Protein AF-A0A7K0QWA7-F1 (afdb_monomer_lite)

pLDDT: mean 83.94, std 18.74, range [26.08, 98.56]

Sequence (258 aa):
MQLSPIDRARCSRTLAVRQPVRLLVMAKVQNPKVASEDVPVVGMREPCPCGSGRRYKACHGRDQADRGSRLVLRPFEGLAGECDWVALRNFVPAATSALHLKSDTGIGDRKATLVTVLPLAWPAMVRDSGEILLALQTATGSGDPSRDAAEAILRALDTEPGAPVPPVGLPGPGPRLQDVLTETPIAVSVESNFDFWMADPDAERTPEVVASLERVSQSAIPTARLSSIDVGAGYWCAAGNKEHLRWVLPFDEETALT

Foldseek 3Di:
DDDDDDDDDDDDDDDDDDDDDDPPPPDDPDDDDDDLVPWDDDDQQDQTRPPPRDGCCVHSVVVQVCVLADADPQLQPPAAQSLVLVCLQPAQQWKKWWFAWDVVLVCPPETEMEISAAVQQFQWAAALVRHIYGHNHHPDERNRSQFQRVVQVSVSSVDHHPGTHGDDPRDTDDDGVNNTGDNDHIDMDRDLWVCVNDPDNPDDDDPVRVVVRVVSSVPGFDKDWDPPDPFRTWMWTNPDPDIDIDGRGPDDPVVVVD

Radius of gyration: 32.89 Å; chains: 1; bounding box: 106×94×56 Å

Structure (mmCIF, N/CA/C/O backbone):
data_AF-A0A7K0QWA7-F1
#
_entry.id   AF-A0A7K0QWA7-F1
#
loop_
_atom_site.group_PDB
_atom_site.id
_atom_site.type_symbol
_atom_site.label_atom_id
_atom_site.label_alt_id
_atom_site.label_comp_id
_atom_site.label_asym_id
_atom_site.label_entity_id
_atom_site.label_seq_id
_atom_site.pdbx_PDB_ins_code
_atom_site.Cartn_x
_atom_site.Cartn_y
_atom_site.Cartn_z
_atom_site.occupancy
_atom_site.B_iso_or_equiv
_atom_site.auth_seq_id
_atom_site.auth_comp_id
_atom_site.auth_asym_id
_atom_site.auth_atom_id
_atom_site.pdbx_PDB_model_num
ATOM 1 N N . MET A 1 1 ? 85.168 74.031 -4.870 1.00 43.31 1 MET A N 1
ATOM 2 C CA . MET A 1 1 ? 86.038 72.890 -5.223 1.00 43.31 1 MET A CA 1
ATOM 3 C C . MET A 1 1 ? 85.520 72.350 -6.549 1.00 43.31 1 MET A C 1
ATOM 5 O O . MET A 1 1 ? 84.368 71.946 -6.605 1.00 43.31 1 MET A O 1
ATOM 9 N N . GLN A 1 2 ? 86.278 72.527 -7.629 1.00 38.72 2 GLN A N 1
ATOM 10 C CA . GLN A 1 2 ? 85.849 72.332 -9.020 1.00 38.72 2 GLN A CA 1
ATOM 11 C C . GLN A 1 2 ? 86.816 71.358 -9.718 1.00 38.72 2 GLN A C 1
ATOM 13 O O . GLN A 1 2 ? 87.976 71.300 -9.312 1.00 38.72 2 GLN A O 1
ATOM 18 N N . LEU A 1 3 ? 86.333 70.715 -10.798 1.00 26.08 3 LEU A N 1
ATOM 19 C CA . LEU A 1 3 ? 86.999 69.794 -11.755 1.00 26.08 3 LEU A CA 1
ATOM 20 C C . LEU A 1 3 ? 87.014 68.314 -11.297 1.00 26.08 3 LEU A C 1
ATOM 22 O O . LEU A 1 3 ? 87.257 68.047 -10.132 1.00 26.08 3 LEU A O 1
ATOM 26 N N . SER A 1 4 ? 86.782 67.277 -12.114 1.00 32.97 4 SER A N 1
ATOM 27 C CA . SER A 1 4 ? 86.684 67.111 -13.577 1.00 32.97 4 SER A CA 1
ATOM 28 C C . SER A 1 4 ? 86.179 65.676 -13.906 1.00 32.97 4 SER A C 1
ATOM 30 O O . SER A 1 4 ? 86.122 64.853 -12.993 1.00 32.97 4 SER A O 1
ATOM 32 N N . PRO A 1 5 ? 85.853 65.352 -15.175 1.00 60.91 5 PRO A N 1
ATOM 33 C CA . PRO A 1 5 ? 85.083 64.188 -15.622 1.00 60.91 5 PRO A CA 1
ATOM 34 C C . PRO A 1 5 ? 85.958 63.011 -16.078 1.00 60.91 5 PRO A C 1
ATOM 36 O O . PRO A 1 5 ? 87.132 63.206 -16.370 1.00 60.91 5 PRO A O 1
ATOM 39 N N . ILE A 1 6 ? 85.362 61.825 -16.262 1.00 39.50 6 ILE A N 1
ATOM 40 C CA . ILE A 1 6 ? 85.871 60.798 -17.187 1.00 39.50 6 ILE A CA 1
ATOM 41 C C . ILE A 1 6 ? 84.709 60.204 -17.988 1.00 39.50 6 ILE A C 1
ATOM 43 O O . ILE A 1 6 ? 83.658 59.841 -17.464 1.00 39.50 6 ILE A O 1
ATOM 47 N N . ASP A 1 7 ? 84.975 60.148 -19.285 1.00 37.03 7 ASP A N 1
ATOM 48 C CA . ASP A 1 7 ? 84.146 59.768 -20.411 1.00 37.03 7 ASP A CA 1
ATOM 49 C C . ASP A 1 7 ? 84.670 58.428 -20.983 1.00 37.03 7 ASP A C 1
ATOM 51 O O . ASP A 1 7 ? 85.863 58.141 -20.887 1.00 37.03 7 ASP A O 1
ATOM 55 N N . ARG A 1 8 ? 83.781 57.666 -21.640 1.00 35.12 8 ARG A N 1
ATOM 56 C CA . ARG A 1 8 ? 84.018 56.572 -22.624 1.00 35.12 8 ARG A CA 1
ATOM 57 C C . ARG A 1 8 ? 84.814 55.306 -22.226 1.00 35.12 8 ARG A C 1
ATOM 59 O O . ARG A 1 8 ? 86.035 55.318 -22.151 1.00 35.12 8 ARG A O 1
ATOM 66 N N . ALA A 1 9 ? 84.153 54.138 -22.301 1.00 33.50 9 ALA A N 1
ATOM 67 C CA . ALA A 1 9 ? 84.185 53.235 -23.479 1.00 33.50 9 ALA A CA 1
ATOM 68 C C . ALA A 1 9 ? 83.925 51.740 -23.150 1.00 33.50 9 ALA A C 1
ATOM 70 O O . ALA A 1 9 ? 84.411 51.223 -22.152 1.00 33.50 9 ALA A O 1
ATOM 71 N N . ARG A 1 10 ? 83.327 51.040 -24.140 1.00 33.59 10 ARG A N 1
ATOM 72 C CA . ARG A 1 10 ? 83.105 49.573 -24.303 1.00 33.59 10 ARG A CA 1
ATOM 73 C C . ARG A 1 10 ? 81.864 49.050 -23.548 1.00 33.59 10 ARG A C 1
ATOM 75 O O . ARG A 1 10 ? 81.621 49.441 -22.427 1.00 33.59 10 ARG A O 1
ATOM 82 N N . CYS A 1 11 ? 80.998 48.197 -24.096 1.00 29.47 11 CYS A N 1
ATOM 83 C CA . CYS A 1 11 ? 81.220 47.126 -25.058 1.00 29.47 11 CYS A CA 1
ATOM 84 C C . CYS A 1 11 ? 79.900 46.712 -25.757 1.00 29.47 11 CYS A C 1
ATOM 86 O O . CYS A 1 11 ? 78.831 46.764 -25.160 1.00 29.47 11 CYS A O 1
ATOM 88 N N . SER A 1 12 ? 80.034 46.258 -27.006 1.00 38.53 12 SER A N 1
ATOM 89 C CA . SER A 1 12 ? 79.190 45.291 -27.736 1.00 38.53 12 SER A CA 1
ATOM 90 C C . SER A 1 12 ? 77.674 45.509 -27.889 1.00 38.53 12 SER A C 1
ATOM 92 O O . SER A 1 12 ? 76.866 45.257 -26.999 1.00 38.53 12 SER A O 1
ATOM 94 N N . ARG A 1 13 ? 77.302 45.806 -29.142 1.00 43.00 13 ARG A N 1
ATOM 95 C CA . ARG A 1 13 ? 75.994 45.547 -29.758 1.00 43.00 13 ARG A CA 1
ATOM 96 C C . ARG A 1 13 ? 75.556 44.093 -29.527 1.00 43.00 13 ARG A C 1
ATOM 98 O O . ARG A 1 13 ? 76.282 43.187 -29.921 1.00 43.00 13 ARG A O 1
ATOM 105 N N . THR A 1 14 ? 74.337 43.890 -29.031 1.00 39.12 14 THR A N 1
ATOM 106 C CA . THR A 1 14 ? 73.593 42.636 -29.229 1.00 39.12 14 THR A CA 1
ATOM 107 C C . THR A 1 14 ? 72.223 42.990 -29.799 1.00 39.12 14 THR A C 1
ATOM 109 O O . THR A 1 14 ? 71.422 43.660 -29.153 1.00 39.12 14 THR A O 1
ATOM 112 N N . LEU A 1 15 ? 71.990 42.606 -31.054 1.00 38.62 15 LEU A N 1
ATOM 113 C CA . LEU A 1 15 ? 70.701 42.711 -31.732 1.00 38.62 15 LEU A CA 1
ATOM 114 C C . LEU A 1 15 ? 69.736 41.704 -31.093 1.00 38.62 15 LEU A C 1
ATOM 116 O O . LEU A 1 15 ? 69.931 40.497 -31.214 1.00 38.62 15 LEU A O 1
ATOM 120 N N . ALA A 1 16 ? 68.699 42.194 -30.416 1.00 40.84 16 ALA A N 1
ATOM 121 C CA . ALA A 1 16 ? 67.599 41.362 -29.945 1.00 40.84 16 ALA A CA 1
ATOM 122 C C . ALA A 1 16 ? 66.705 40.978 -31.136 1.00 40.84 16 ALA A C 1
ATOM 124 O O . ALA A 1 16 ? 65.944 41.798 -31.652 1.00 40.84 16 ALA A O 1
ATOM 125 N N . VAL A 1 17 ? 66.801 39.723 -31.576 1.00 45.53 17 VAL A N 1
ATOM 126 C CA . VAL A 1 17 ? 65.855 39.114 -32.517 1.00 45.53 17 VAL A CA 1
ATOM 127 C C . VAL A 1 17 ? 64.534 38.899 -31.775 1.00 45.53 17 VAL A C 1
ATOM 129 O O . VAL A 1 17 ? 64.434 38.040 -30.903 1.00 45.53 17 VAL A O 1
ATOM 132 N N . ARG A 1 18 ? 63.508 39.692 -32.099 1.00 43.03 18 ARG A N 1
ATOM 133 C CA . ARG A 1 18 ? 62.133 39.444 -31.644 1.00 43.03 18 ARG A CA 1
ATOM 134 C C . ARG A 1 18 ? 61.537 38.313 -32.483 1.00 43.03 18 ARG A C 1
ATOM 136 O O . ARG A 1 18 ? 61.182 38.532 -33.637 1.00 43.03 18 ARG A O 1
ATOM 143 N N . GLN A 1 19 ? 61.419 37.116 -31.912 1.00 44.56 19 GLN A N 1
ATOM 144 C CA . GLN A 1 19 ? 60.563 36.066 -32.470 1.00 44.56 19 GLN A CA 1
ATOM 145 C C . GLN A 1 19 ? 59.100 36.323 -32.068 1.00 44.56 19 GLN A C 1
ATOM 147 O O . GLN A 1 19 ? 58.839 36.600 -30.895 1.00 44.56 19 GLN A O 1
ATOM 152 N N . PRO A 1 20 ? 58.128 36.229 -32.991 1.00 42.66 20 PRO A N 1
ATOM 153 C CA . PRO A 1 20 ? 56.720 36.268 -32.626 1.00 42.66 20 PRO A CA 1
ATOM 154 C C . PRO A 1 20 ? 56.314 34.936 -31.979 1.00 42.66 20 PRO A C 1
ATOM 156 O O . PRO A 1 20 ? 56.386 33.877 -32.602 1.00 42.66 20 PRO A O 1
ATOM 159 N N . VAL A 1 21 ? 55.858 34.991 -30.726 1.00 45.38 21 VAL A N 1
ATOM 160 C CA . VAL A 1 21 ? 55.207 33.856 -30.061 1.00 45.38 21 VAL A CA 1
ATOM 161 C C . VAL A 1 21 ? 53.838 33.666 -30.710 1.00 45.38 21 VAL A C 1
ATOM 163 O O . VAL A 1 21 ? 52.928 34.475 -30.538 1.00 45.38 21 VAL A O 1
ATOM 166 N N . ARG A 1 22 ? 53.698 32.602 -31.500 1.00 41.41 22 ARG A N 1
ATOM 167 C CA . ARG A 1 22 ? 52.427 32.191 -32.096 1.00 41.41 22 ARG A CA 1
ATOM 168 C C . ARG A 1 22 ? 51.570 31.579 -30.985 1.00 41.41 22 ARG A C 1
ATOM 170 O O . ARG A 1 22 ? 51.848 30.471 -30.537 1.00 41.41 22 ARG A O 1
ATOM 177 N N . LEU A 1 23 ? 50.558 32.309 -30.516 1.00 41.50 23 LEU A N 1
ATOM 178 C CA . LEU A 1 23 ? 49.563 31.787 -29.579 1.00 41.50 23 LEU A CA 1
ATOM 179 C C . LEU A 1 23 ? 48.796 30.652 -30.274 1.00 41.50 23 LEU A C 1
ATOM 181 O O . LEU A 1 23 ? 47.982 30.893 -31.165 1.00 41.50 23 LEU A O 1
ATOM 185 N N . LEU A 1 24 ? 49.096 29.408 -29.903 1.00 41.38 24 LEU A N 1
ATOM 186 C CA . LEU A 1 24 ? 48.363 28.241 -30.374 1.00 41.38 24 LEU A CA 1
ATOM 187 C C . LEU A 1 24 ? 47.017 28.205 -29.635 1.00 41.38 24 LEU A C 1
ATOM 189 O O . LEU A 1 24 ? 46.927 27.735 -28.503 1.00 41.38 24 LEU A O 1
ATOM 193 N N . VAL A 1 25 ? 45.965 28.742 -30.251 1.00 46.34 25 VAL A N 1
ATOM 194 C CA . VAL A 1 25 ? 44.597 28.558 -29.755 1.00 46.34 25 VAL A CA 1
ATOM 195 C C . VAL A 1 25 ? 44.207 27.113 -30.054 1.00 46.34 25 VAL A C 1
ATOM 197 O O . VAL A 1 25 ? 43.922 26.764 -31.198 1.00 46.34 25 VAL A O 1
ATOM 200 N N . MET A 1 26 ? 44.239 26.245 -29.041 1.00 43.66 26 MET A N 1
ATOM 201 C CA . MET A 1 26 ? 43.717 24.886 -29.176 1.00 43.66 26 MET A CA 1
ATOM 202 C C . MET A 1 26 ? 42.193 24.960 -29.290 1.00 43.66 26 MET A C 1
ATOM 204 O O . MET A 1 26 ? 41.492 25.192 -28.305 1.00 43.66 26 MET A O 1
ATOM 208 N N . ALA A 1 27 ? 41.675 24.785 -30.505 1.00 45.12 27 ALA A N 1
ATOM 209 C CA . ALA A 1 27 ? 40.249 24.611 -30.728 1.00 45.12 27 ALA A CA 1
ATOM 210 C C . ALA A 1 27 ? 39.781 23.337 -30.006 1.00 45.12 27 ALA A C 1
ATOM 212 O O . ALA A 1 27 ? 40.306 22.244 -30.222 1.00 45.12 27 ALA A O 1
ATOM 213 N N . LYS A 1 28 ? 38.796 23.481 -29.118 1.00 47.22 28 LYS A N 1
ATOM 214 C CA . LYS A 1 28 ? 38.172 22.366 -28.404 1.00 47.22 28 LYS A CA 1
ATOM 215 C C . LYS A 1 28 ? 37.331 21.585 -29.418 1.00 47.22 28 LYS A C 1
ATOM 217 O O . LYS A 1 28 ? 36.287 22.075 -29.838 1.00 47.22 28 LYS A O 1
ATOM 222 N N . VAL A 1 29 ? 37.788 20.401 -29.827 1.00 45.50 29 VAL A N 1
ATOM 223 C CA . VAL A 1 29 ? 37.008 19.495 -30.684 1.00 45.50 29 VAL A CA 1
ATOM 224 C C . VAL A 1 29 ? 35.741 19.111 -29.920 1.00 45.50 29 VAL A C 1
ATOM 226 O O . VAL A 1 29 ? 35.793 18.395 -28.919 1.00 45.50 29 VAL A O 1
ATOM 229 N N . GLN A 1 30 ? 34.599 19.651 -30.339 1.00 48.88 30 GLN A N 1
ATOM 230 C CA . GLN A 1 30 ? 33.304 19.220 -29.834 1.00 48.88 30 GLN A CA 1
ATOM 231 C C . GLN A 1 30 ? 32.931 17.942 -30.580 1.00 48.88 30 GLN A C 1
ATOM 233 O O . GLN A 1 30 ? 32.608 17.986 -31.763 1.00 48.88 30 GLN A O 1
ATOM 238 N N . ASN A 1 31 ? 33.021 16.800 -29.897 1.00 54.78 31 ASN A N 1
ATOM 239 C CA . ASN A 1 31 ? 32.518 15.546 -30.448 1.00 54.78 31 ASN A CA 1
ATOM 240 C C . ASN A 1 31 ? 30.986 15.644 -30.571 1.00 54.78 31 ASN A C 1
ATOM 242 O O . ASN A 1 31 ? 30.350 16.138 -29.629 1.00 54.78 31 ASN A O 1
ATOM 246 N N . PRO A 1 32 ? 30.387 15.204 -31.691 1.00 53.94 32 PRO A N 1
ATOM 247 C CA . PRO A 1 32 ? 28.944 15.259 -31.878 1.00 53.94 32 PRO A CA 1
ATOM 248 C C . PRO A 1 32 ? 28.247 14.473 -30.761 1.00 53.94 32 PRO A C 1
ATOM 250 O O . PRO A 1 32 ? 28.646 13.359 -30.418 1.00 53.94 32 PRO A O 1
ATOM 253 N N . LYS A 1 33 ? 27.229 15.079 -30.142 1.00 56.84 33 LYS A N 1
ATOM 254 C CA . LYS A 1 33 ? 26.411 14.402 -29.132 1.00 56.84 33 LYS A CA 1
ATOM 255 C C . LYS A 1 33 ? 25.528 13.378 -29.842 1.00 56.84 33 LYS A C 1
ATOM 257 O O . LYS A 1 33 ? 24.572 13.765 -30.503 1.00 56.84 33 LYS A O 1
ATOM 262 N N . VAL A 1 34 ? 25.846 12.096 -29.692 1.00 63.59 34 VAL A N 1
ATOM 263 C CA . VAL A 1 34 ? 24.918 11.003 -30.017 1.00 63.59 34 VAL A CA 1
ATOM 264 C C . VAL A 1 34 ? 23.760 11.056 -29.015 1.00 63.59 34 VAL A C 1
ATOM 266 O O . VAL A 1 34 ? 24.009 11.198 -27.807 1.00 63.59 34 VAL A O 1
ATOM 269 N N . ALA A 1 35 ? 22.521 10.998 -29.512 1.00 62.56 35 ALA A N 1
ATOM 270 C CA . ALA A 1 35 ? 21.322 10.961 -28.680 1.00 62.56 35 ALA A CA 1
ATOM 271 C C . ALA A 1 35 ? 21.370 9.748 -27.736 1.00 62.56 35 ALA A C 1
ATOM 273 O O . ALA A 1 35 ? 21.969 8.723 -28.053 1.00 62.56 35 ALA A O 1
ATOM 274 N N . SER A 1 36 ? 20.804 9.877 -26.536 1.00 61.56 36 SER A N 1
ATOM 275 C CA . SER A 1 36 ? 20.891 8.832 -25.505 1.00 61.56 36 SER A CA 1
ATOM 276 C C . SER A 1 36 ? 20.178 7.536 -25.881 1.00 61.56 36 SER A C 1
ATOM 278 O O . SER A 1 36 ? 20.578 6.479 -25.405 1.00 61.56 36 SER A O 1
ATOM 280 N N . GLU A 1 37 ? 19.178 7.625 -26.751 1.00 63.69 37 GLU A N 1
ATOM 281 C CA . GLU A 1 37 ? 18.358 6.515 -27.242 1.00 63.69 37 GLU A CA 1
ATOM 282 C C . GLU A 1 37 ? 19.158 5.541 -28.127 1.00 63.69 37 GLU A C 1
ATOM 284 O O . GLU A 1 37 ? 18.853 4.352 -28.166 1.00 63.69 37 GLU A O 1
ATOM 289 N N . ASP A 1 38 ? 20.244 6.015 -28.747 1.00 75.19 38 ASP A N 1
ATOM 290 C CA . ASP A 1 38 ? 21.057 5.247 -29.700 1.00 75.19 38 ASP A CA 1
ATOM 291 C C . ASP A 1 38 ? 22.296 4.583 -29.066 1.00 75.19 38 ASP A C 1
ATOM 293 O O . ASP A 1 38 ? 23.082 3.929 -29.756 1.00 75.19 38 ASP A O 1
ATOM 297 N N . VAL A 1 39 ? 22.530 4.771 -27.760 1.00 79.31 39 VAL A N 1
ATOM 298 C CA . VAL A 1 39 ? 23.736 4.277 -27.073 1.00 79.31 39 VAL A CA 1
ATOM 299 C C . VAL A 1 39 ? 23.386 3.076 -26.188 1.00 79.31 39 VAL A C 1
ATOM 301 O O . VAL A 1 39 ? 22.720 3.258 -25.168 1.00 79.31 39 VAL A O 1
ATOM 304 N N . PRO A 1 40 ? 23.884 1.861 -26.500 1.00 83.25 40 PRO A N 1
ATOM 305 C CA . PRO A 1 40 ? 23.638 0.673 -25.687 1.00 83.25 40 PRO A CA 1
ATOM 306 C C . PRO A 1 40 ? 24.026 0.867 -24.215 1.00 83.25 40 PRO A C 1
ATOM 308 O O . PRO A 1 40 ? 25.064 1.462 -23.902 1.00 83.25 40 PRO A O 1
ATOM 311 N N . VAL A 1 41 ? 23.200 0.346 -23.304 1.00 83.19 41 VAL A N 1
ATOM 312 C CA . VAL A 1 41 ? 23.470 0.375 -21.861 1.00 83.19 41 VAL A CA 1
ATOM 313 C C . VAL A 1 41 ? 24.565 -0.636 -21.527 1.00 83.19 41 VAL A C 1
ATOM 315 O O . VAL A 1 41 ? 24.462 -1.807 -21.881 1.00 83.19 41 VAL A O 1
ATOM 318 N N . VAL A 1 42 ? 25.608 -0.181 -20.833 1.00 85.75 42 VAL A N 1
ATOM 319 C CA . VAL A 1 42 ? 26.748 -1.004 -20.396 1.00 85.75 42 VAL A CA 1
ATOM 320 C C . VAL A 1 42 ? 27.059 -0.752 -18.917 1.00 85.75 42 VAL A C 1
ATOM 322 O O . VAL A 1 42 ? 26.458 0.121 -18.283 1.00 85.75 42 VAL A O 1
ATOM 325 N N . GLY A 1 43 ? 28.003 -1.499 -18.339 1.00 82.12 43 GLY A N 1
ATOM 326 C CA . GLY A 1 43 ? 28.361 -1.365 -16.930 1.00 82.12 43 GLY A CA 1
ATOM 327 C C . GLY A 1 43 ? 28.807 0.058 -16.562 1.00 82.12 43 GLY A C 1
ATOM 328 O O . GLY A 1 43 ? 29.542 0.721 -17.289 1.00 82.12 43 GLY A O 1
ATOM 329 N N . MET A 1 44 ? 28.432 0.544 -15.374 1.00 84.94 44 MET A N 1
ATOM 330 C CA . MET A 1 44 ? 28.673 1.940 -14.948 1.00 84.94 44 MET A CA 1
ATOM 331 C C . MET A 1 44 ? 30.144 2.387 -14.995 1.00 84.94 44 MET A C 1
ATOM 333 O O . MET A 1 44 ? 30.439 3.577 -15.158 1.00 84.94 44 MET A O 1
ATOM 337 N N . ARG A 1 45 ? 31.071 1.441 -14.808 1.00 90.44 45 ARG A N 1
ATOM 338 C CA . ARG A 1 45 ? 32.523 1.674 -14.842 1.00 90.44 45 ARG A CA 1
ATOM 339 C C . ARG A 1 45 ? 33.144 1.408 -16.216 1.00 90.44 45 ARG A C 1
ATOM 341 O O . ARG A 1 45 ? 34.310 1.754 -16.401 1.00 90.44 45 ARG A O 1
ATOM 348 N N . GLU A 1 46 ? 32.389 0.836 -17.146 1.00 90.50 46 GLU A N 1
ATOM 349 C CA . GLU A 1 46 ? 32.847 0.494 -18.490 1.00 90.50 46 GLU A CA 1
ATOM 350 C C . GLU A 1 46 ? 32.934 1.746 -19.381 1.00 90.50 46 GLU A C 1
ATOM 352 O O . GLU A 1 46 ? 32.309 2.777 -19.085 1.00 90.50 46 GLU A O 1
ATOM 357 N N . PRO A 1 47 ? 33.752 1.714 -20.448 1.00 92.38 47 PRO A N 1
ATOM 358 C CA . PRO A 1 47 ? 33.787 2.779 -21.445 1.00 92.38 47 PRO A CA 1
ATOM 359 C C . PRO A 1 47 ? 32.413 2.984 -22.093 1.00 92.38 47 PRO A C 1
ATOM 361 O O . PRO A 1 47 ? 31.729 2.024 -22.430 1.00 92.38 47 PRO A O 1
ATOM 364 N N . CYS A 1 48 ? 32.008 4.238 -22.291 1.00 90.88 48 CYS A N 1
ATOM 365 C CA . CYS A 1 48 ? 30.733 4.546 -22.926 1.00 90.88 48 CYS A CA 1
ATOM 366 C C . CYS A 1 48 ? 30.768 4.185 -24.428 1.00 90.88 48 CYS A C 1
ATOM 368 O O . CYS A 1 48 ? 31.653 4.697 -25.126 1.00 90.88 48 CYS A O 1
ATOM 370 N N . PRO A 1 49 ? 29.800 3.408 -24.957 1.00 90.75 49 PRO A N 1
ATOM 371 C CA . PRO A 1 49 ? 29.784 2.985 -26.363 1.00 90.75 49 PRO A CA 1
ATOM 372 C C . PRO A 1 49 ? 29.643 4.122 -27.383 1.00 90.75 49 PRO A C 1
ATOM 374 O O . PRO A 1 49 ? 29.901 3.922 -28.563 1.00 90.75 49 PRO A O 1
ATOM 377 N N . CYS A 1 50 ?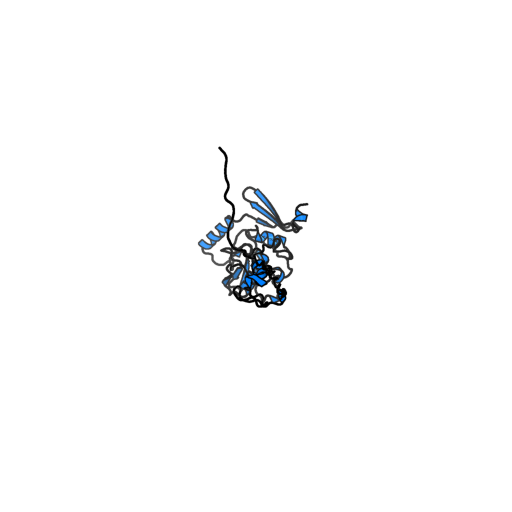 29.297 5.339 -26.953 1.00 87.12 50 CYS A N 1
ATOM 378 C CA . CYS A 1 50 ? 29.139 6.507 -27.827 1.00 87.12 50 CYS A CA 1
ATOM 379 C C . CYS A 1 50 ? 30.454 7.074 -28.402 1.00 87.12 50 CYS A C 1
ATOM 381 O O . CYS A 1 50 ? 30.455 8.152 -28.994 1.00 87.12 50 CYS A O 1
ATOM 383 N N . GLY A 1 51 ? 31.597 6.422 -28.158 1.00 85.75 51 GLY A N 1
ATOM 384 C CA . GLY A 1 51 ? 32.906 6.872 -28.646 1.00 85.75 51 GLY A CA 1
ATOM 385 C C . GLY A 1 51 ? 33.460 8.114 -27.935 1.00 85.75 51 GLY A C 1
ATOM 386 O O . GLY A 1 51 ? 34.458 8.683 -28.367 1.00 85.75 51 GLY A O 1
ATOM 387 N N . SER A 1 52 ? 32.853 8.549 -26.825 1.00 86.31 52 SER A N 1
ATOM 388 C CA . SER A 1 52 ? 33.296 9.743 -26.081 1.00 86.31 52 SER A CA 1
ATOM 389 C C . SER A 1 52 ? 34.599 9.558 -25.293 1.00 86.31 52 SER A C 1
ATOM 391 O O . SER A 1 52 ? 35.123 10.533 -24.751 1.00 86.31 52 SER A O 1
ATOM 393 N N . GLY A 1 53 ? 35.084 8.320 -25.147 1.00 87.31 53 GLY A N 1
ATOM 394 C CA . GLY A 1 53 ? 36.231 7.977 -24.297 1.00 87.31 53 GLY A CA 1
ATOM 395 C C . GLY A 1 53 ? 35.974 8.143 -22.791 1.00 87.31 53 GLY A C 1
ATOM 396 O O . GLY A 1 53 ? 36.871 7.921 -21.979 1.00 87.31 53 GLY A O 1
ATOM 397 N N . ARG A 1 54 ? 34.757 8.533 -22.388 1.00 91.19 54 ARG A N 1
ATOM 398 C CA . ARG A 1 54 ? 34.348 8.648 -20.981 1.00 91.19 54 ARG A CA 1
ATOM 399 C C . ARG A 1 54 ? 33.793 7.319 -20.478 1.00 91.19 54 ARG A C 1
ATOM 401 O O . ARG A 1 54 ? 33.279 6.524 -21.257 1.00 91.19 54 ARG A O 1
ATOM 408 N N . ARG A 1 55 ? 33.822 7.108 -19.159 1.00 92.06 55 ARG A N 1
ATOM 409 C CA . ARG A 1 55 ? 33.064 6.018 -18.514 1.00 92.06 55 ARG A CA 1
ATOM 410 C C . ARG A 1 55 ? 31.561 6.237 -18.691 1.00 92.06 55 ARG A C 1
ATOM 412 O O . ARG A 1 55 ? 31.120 7.389 -18.641 1.00 92.06 55 ARG A O 1
ATOM 419 N N . TYR A 1 56 ? 30.791 5.156 -18.815 1.00 89.00 56 TYR A N 1
ATOM 420 C CA . TYR A 1 56 ? 29.347 5.200 -19.064 1.00 89.00 56 TYR A CA 1
ATOM 421 C C . TYR A 1 56 ? 28.614 6.093 -18.053 1.00 89.00 56 TYR A C 1
ATOM 423 O O . TYR A 1 56 ? 27.966 7.055 -18.464 1.00 89.00 56 TYR A O 1
ATOM 431 N N . LYS A 1 57 ? 28.849 5.919 -16.740 1.00 86.44 57 LYS A N 1
ATOM 432 C CA . LYS A 1 57 ? 28.252 6.758 -15.674 1.00 86.44 57 LYS A CA 1
ATOM 433 C C . LYS A 1 57 ? 28.490 8.264 -15.845 1.00 86.44 57 LYS A C 1
ATOM 435 O O . LYS A 1 57 ? 27.664 9.071 -15.442 1.00 86.44 57 LYS A O 1
ATOM 440 N N . ALA A 1 58 ? 29.634 8.670 -16.394 1.00 88.19 58 ALA A N 1
ATOM 441 C CA . ALA A 1 58 ? 29.989 10.083 -16.558 1.00 88.19 58 ALA A CA 1
ATOM 442 C C . ALA A 1 58 ? 29.508 10.679 -17.893 1.00 88.19 58 ALA A C 1
ATOM 444 O O . ALA A 1 58 ? 29.721 11.869 -18.144 1.00 88.19 58 ALA A O 1
ATOM 445 N N . CYS A 1 59 ? 28.909 9.853 -18.750 1.00 89.44 59 CYS A N 1
ATOM 446 C CA . CYS A 1 59 ? 28.395 10.224 -20.055 1.00 89.44 59 CYS A CA 1
ATOM 447 C C . CYS A 1 59 ? 26.881 9.981 -20.093 1.00 89.44 59 CYS A C 1
ATOM 449 O O . CYS A 1 59 ? 26.138 10.815 -19.584 1.00 89.44 59 CYS A O 1
ATOM 451 N N . HIS A 1 60 ? 26.443 8.842 -20.628 1.00 84.31 60 HIS A N 1
ATOM 452 C CA . HIS A 1 60 ? 25.033 8.496 -20.825 1.00 84.31 60 HIS A CA 1
ATOM 453 C C . HIS A 1 60 ? 24.388 7.781 -19.626 1.00 84.31 60 HIS A C 1
ATOM 455 O O . HIS A 1 60 ? 23.174 7.784 -19.494 1.00 84.31 60 HIS A O 1
ATOM 461 N N . GLY A 1 61 ? 25.181 7.264 -18.685 1.00 75.38 61 GLY A N 1
ATOM 462 C CA . GLY A 1 61 ? 24.689 6.685 -17.429 1.00 75.38 61 GLY A CA 1
ATOM 463 C C . GLY A 1 61 ? 24.319 7.715 -16.354 1.00 75.38 61 GLY A C 1
ATOM 464 O O . GLY A 1 61 ? 23.971 7.321 -15.243 1.00 75.38 61 GLY A O 1
ATOM 465 N N . ARG A 1 62 ? 24.416 9.024 -16.646 1.00 71.62 62 ARG A N 1
ATOM 466 C CA . ARG A 1 62 ? 24.018 10.088 -15.708 1.00 71.62 62 ARG A CA 1
ATOM 467 C C . ARG A 1 62 ? 22.517 10.121 -15.508 1.00 71.62 62 ARG A C 1
ATOM 469 O O . ARG A 1 62 ? 22.087 10.043 -14.371 1.00 71.62 62 ARG A O 1
ATOM 476 N N . ASP A 1 63 ? 21.750 10.148 -16.590 1.00 62.84 63 ASP A N 1
ATOM 477 C CA . ASP A 1 63 ? 20.289 10.191 -16.514 1.00 62.84 63 ASP A CA 1
ATOM 478 C C . ASP A 1 63 ? 19.741 8.920 -15.857 1.00 62.84 63 ASP A C 1
ATOM 480 O O . ASP A 1 63 ? 18.774 8.977 -15.111 1.00 62.84 63 ASP A O 1
ATOM 484 N N . GLN A 1 64 ? 20.397 7.773 -16.062 1.00 60.88 64 GLN A N 1
ATOM 485 C CA . GLN A 1 64 ? 20.039 6.524 -15.389 1.00 60.88 64 GLN A CA 1
ATOM 486 C C . GLN A 1 64 ? 20.326 6.569 -13.880 1.00 60.88 64 GLN A C 1
ATOM 488 O O . GLN A 1 64 ? 19.522 6.080 -13.092 1.00 60.88 64 GLN A O 1
ATOM 493 N N . ALA A 1 65 ? 21.447 7.172 -13.472 1.00 59.25 65 ALA A N 1
ATOM 494 C CA . ALA A 1 65 ? 21.767 7.380 -12.062 1.00 59.25 65 ALA A CA 1
ATOM 495 C C . ALA A 1 65 ? 20.859 8.436 -11.404 1.00 59.25 65 ALA A C 1
ATOM 497 O O . ALA A 1 65 ? 20.513 8.284 -10.240 1.00 59.25 65 ALA A O 1
ATOM 498 N N . ASP A 1 66 ? 20.463 9.470 -12.149 1.00 57.94 66 ASP A N 1
ATOM 499 C CA . ASP A 1 66 ? 19.658 10.598 -11.668 1.00 57.94 66 ASP A CA 1
ATOM 500 C C . ASP A 1 66 ? 18.163 10.240 -11.570 1.00 57.94 66 ASP A C 1
ATOM 502 O O . ASP A 1 66 ? 17.489 10.593 -10.604 1.00 57.94 66 ASP A O 1
ATOM 506 N N . ARG A 1 67 ? 17.647 9.435 -12.513 1.00 55.59 67 ARG A N 1
ATOM 507 C CA . ARG A 1 67 ? 16.267 8.911 -12.494 1.00 55.59 67 ARG A CA 1
ATOM 508 C C . ARG A 1 67 ? 15.978 8.001 -11.296 1.00 55.59 67 ARG A C 1
ATOM 510 O O . ARG A 1 67 ? 14.826 7.915 -10.893 1.00 55.59 67 ARG A O 1
ATOM 517 N N . GLY A 1 68 ? 16.995 7.347 -10.729 1.00 55.56 68 GLY A N 1
ATOM 518 C CA . GLY A 1 68 ? 16.864 6.521 -9.521 1.00 55.56 68 GLY A CA 1
ATOM 519 C C . GLY A 1 68 ? 16.954 7.297 -8.199 1.00 55.56 68 GLY A C 1
ATOM 520 O O . GLY A 1 68 ? 16.751 6.704 -7.145 1.00 55.56 68 GLY A O 1
ATOM 521 N N . SER A 1 69 ? 17.279 8.597 -8.234 1.00 58.91 69 SER A N 1
ATOM 522 C CA . SER A 1 69 ? 17.486 9.426 -7.032 1.00 58.91 69 SER A CA 1
ATOM 523 C C . SER A 1 69 ? 16.694 10.734 -7.008 1.00 58.91 69 SER A C 1
ATOM 525 O O . SER A 1 69 ? 16.771 11.481 -6.031 1.00 58.91 69 SER A O 1
ATOM 527 N N . ARG A 1 70 ? 15.977 11.071 -8.085 1.00 71.12 70 ARG A N 1
ATOM 528 C CA . ARG A 1 70 ? 15.201 12.308 -8.163 1.00 71.12 70 ARG A CA 1
ATOM 529 C C . ARG A 1 70 ? 13.880 12.141 -7.415 1.00 71.12 70 ARG A C 1
ATOM 531 O O . ARG A 1 70 ? 13.059 11.308 -7.782 1.00 71.12 70 ARG A O 1
ATOM 538 N N . LEU A 1 71 ? 13.665 12.996 -6.417 1.00 82.19 71 LEU A N 1
ATOM 539 C CA . LEU A 1 71 ? 12.392 13.114 -5.711 1.00 82.19 71 LEU A CA 1
ATOM 540 C C . LEU A 1 71 ? 11.253 13.409 -6.701 1.00 82.19 71 LEU A C 1
ATOM 542 O O . LEU A 1 71 ? 11.320 14.379 -7.464 1.00 82.19 71 LEU A O 1
ATOM 546 N N . VAL A 1 72 ? 10.208 12.585 -6.665 1.00 90.31 72 VAL A N 1
ATOM 547 C CA . VAL A 1 72 ? 8.971 12.769 -7.426 1.00 90.31 72 VAL A CA 1
ATOM 548 C C . VAL A 1 72 ? 7.907 13.329 -6.489 1.00 90.31 72 VAL A C 1
ATOM 550 O O . VAL A 1 72 ? 7.554 12.693 -5.501 1.00 90.31 72 VAL A O 1
ATOM 553 N N . LEU A 1 73 ? 7.405 14.528 -6.793 1.00 89.81 73 LEU A N 1
ATOM 554 C CA . LEU A 1 73 ? 6.503 15.267 -5.900 1.00 89.81 73 LEU A CA 1
ATOM 555 C C . LEU A 1 73 ? 5.105 14.639 -5.806 1.00 89.81 73 LEU A C 1
ATOM 557 O O . LEU A 1 73 ? 4.555 14.541 -4.714 1.00 89.81 73 LEU A O 1
ATOM 561 N N . ARG A 1 74 ? 4.555 14.165 -6.933 1.00 93.00 74 ARG A N 1
ATOM 562 C CA . ARG A 1 74 ? 3.262 13.465 -7.002 1.00 93.00 74 ARG A CA 1
ATOM 563 C C . ARG A 1 74 ? 3.458 12.024 -7.487 1.00 93.00 74 ARG A C 1
ATOM 565 O O . ARG A 1 74 ? 3.226 11.703 -8.652 1.00 93.00 74 ARG A O 1
ATOM 572 N N . PRO A 1 75 ? 3.956 11.117 -6.626 1.00 94.56 75 PRO A N 1
ATOM 573 C CA . PRO A 1 75 ? 4.309 9.768 -7.053 1.00 94.56 75 PRO A CA 1
ATOM 574 C C . PRO A 1 75 ? 3.099 8.950 -7.536 1.00 94.56 75 PRO A C 1
ATOM 576 O O . PRO A 1 75 ? 3.228 8.089 -8.402 1.00 94.56 75 PRO A O 1
ATOM 579 N N . PHE A 1 76 ? 1.909 9.241 -7.023 1.00 97.25 76 PHE A N 1
ATOM 580 C CA . PHE A 1 76 ? 0.689 8.503 -7.346 1.00 97.25 76 PHE A CA 1
ATOM 581 C C . PHE A 1 76 ? -0.189 9.200 -8.394 1.00 97.25 76 PHE A C 1
ATOM 583 O O . PHE A 1 76 ? -1.279 8.712 -8.674 1.00 97.25 76 PHE A O 1
ATOM 590 N N . GLU A 1 77 ? 0.286 10.295 -8.999 1.00 95.56 77 GLU A N 1
ATOM 591 C CA . GLU A 1 77 ? -0.434 11.011 -10.059 1.00 95.56 77 GLU A CA 1
ATOM 592 C C . GLU A 1 77 ? -0.894 10.048 -11.160 1.00 95.56 77 GLU A C 1
ATOM 594 O O . GLU A 1 77 ? -0.107 9.232 -11.653 1.00 95.56 77 GLU A O 1
ATOM 599 N N . GLY A 1 78 ? -2.174 10.124 -11.519 1.00 94.88 78 GLY A N 1
ATOM 600 C CA . GLY A 1 78 ? -2.790 9.270 -12.536 1.00 94.88 78 GLY A CA 1
ATOM 601 C C . GLY A 1 78 ? -3.289 7.913 -12.034 1.00 94.88 78 GLY A C 1
ATOM 602 O O . GLY A 1 78 ? -3.929 7.209 -12.803 1.00 94.88 78 GLY A O 1
ATOM 603 N N . LEU A 1 79 ? -3.058 7.536 -10.769 1.00 96.75 79 LEU A N 1
ATOM 604 C CA . LEU A 1 79 ? -3.730 6.368 -10.192 1.00 96.75 79 LEU A CA 1
ATOM 605 C C . LEU A 1 79 ? -5.180 6.691 -9.832 1.00 96.75 79 LEU A C 1
ATOM 607 O O . LEU A 1 79 ? -5.484 7.722 -9.224 1.00 96.75 79 LEU A O 1
ATOM 611 N N . ALA A 1 80 ? -6.072 5.745 -10.112 1.00 94.50 80 ALA A N 1
ATOM 612 C CA . ALA A 1 80 ? -7.433 5.782 -9.607 1.00 94.50 80 ALA A CA 1
ATOM 613 C C . ALA A 1 80 ? -7.434 5.826 -8.065 1.00 94.50 80 ALA A C 1
ATOM 615 O O . ALA A 1 80 ? -6.821 4.990 -7.394 1.00 94.50 80 ALA A O 1
ATOM 616 N N . GLY A 1 81 ? -8.115 6.827 -7.498 1.00 94.06 81 GLY A N 1
ATOM 617 C CA . GLY A 1 81 ? -8.121 7.062 -6.051 1.00 94.06 81 GLY A CA 1
ATOM 618 C C . GLY A 1 81 ? -6.792 7.589 -5.490 1.00 94.06 81 GLY A C 1
ATOM 619 O O . GLY A 1 81 ? -6.470 7.282 -4.346 1.00 94.06 81 GLY A O 1
ATOM 620 N N . GLU A 1 82 ? -6.010 8.364 -6.259 1.00 96.81 82 GLU A N 1
ATOM 621 C CA . GLU A 1 82 ? -4.701 8.934 -5.862 1.00 96.81 82 GLU A CA 1
ATOM 622 C C . GLU A 1 82 ? -4.643 9.427 -4.403 1.00 96.81 82 GLU A C 1
ATOM 624 O O . GLU A 1 82 ? -3.690 9.133 -3.680 1.00 96.81 82 GLU A O 1
ATOM 629 N N . CYS A 1 83 ? -5.663 10.155 -3.942 1.00 97.50 83 CYS A N 1
ATOM 630 C CA . CYS A 1 83 ? -5.688 10.711 -2.590 1.00 97.50 83 CYS A CA 1
ATOM 631 C C . CYS A 1 83 ? -5.632 9.636 -1.488 1.00 97.50 83 CYS A C 1
ATOM 633 O O . CYS A 1 83 ? -4.998 9.858 -0.454 1.00 97.50 83 CYS A O 1
ATOM 635 N N . ASP A 1 84 ? -6.239 8.466 -1.706 1.00 97.88 84 ASP A N 1
ATOM 636 C CA . ASP A 1 84 ? -6.158 7.341 -0.774 1.00 97.88 84 ASP A CA 1
ATOM 637 C C . ASP A 1 84 ? -4.751 6.716 -0.780 1.00 97.88 84 ASP A C 1
ATOM 639 O O . ASP A 1 84 ? -4.211 6.431 0.287 1.00 97.88 84 ASP A O 1
ATOM 643 N N . TRP A 1 85 ? -4.089 6.603 -1.939 1.00 98.25 85 TRP A N 1
ATOM 644 C CA . TRP A 1 85 ? -2.686 6.160 -2.010 1.00 98.25 85 TRP A CA 1
ATOM 645 C C . TRP A 1 85 ? -1.756 7.067 -1.199 1.00 98.25 85 TRP A C 1
ATOM 647 O O . TRP A 1 85 ? -0.915 6.591 -0.432 1.00 98.25 85 TRP A O 1
ATOM 657 N N . VAL A 1 86 ? -1.940 8.384 -1.321 1.00 97.75 86 VAL A N 1
ATOM 658 C CA . VAL A 1 86 ? -1.205 9.377 -0.528 1.00 97.75 86 VAL A CA 1
ATOM 659 C C . VAL A 1 86 ? -1.500 9.206 0.965 1.00 97.75 86 VAL A C 1
ATOM 661 O O . VAL A 1 86 ? -0.564 9.219 1.768 1.00 97.75 86 VAL A O 1
ATOM 664 N N . ALA A 1 87 ? -2.762 9.010 1.355 1.00 98.25 87 ALA A N 1
ATOM 665 C CA . ALA A 1 87 ? -3.142 8.825 2.754 1.00 98.25 87 ALA A CA 1
ATOM 666 C C . ALA A 1 87 ? -2.520 7.556 3.364 1.00 98.25 87 ALA A C 1
ATOM 668 O O . ALA A 1 87 ? -1.871 7.629 4.415 1.00 98.25 87 ALA A O 1
ATOM 669 N N . LEU A 1 88 ? -2.642 6.414 2.678 1.00 98.38 88 LEU A N 1
ATOM 670 C CA . LEU A 1 88 ? -2.078 5.132 3.110 1.00 98.38 88 LEU A CA 1
ATOM 671 C C . LEU A 1 88 ? -0.549 5.180 3.189 1.00 98.38 88 LEU A C 1
ATOM 673 O O . LEU A 1 88 ? 0.035 4.607 4.108 1.00 98.38 88 LEU A O 1
ATOM 677 N N . ARG A 1 89 ? 0.112 5.909 2.283 1.00 97.81 89 ARG A N 1
ATOM 678 C CA . ARG A 1 89 ? 1.571 6.077 2.307 1.00 97.81 89 ARG A CA 1
ATOM 679 C C . ARG A 1 89 ? 2.071 6.948 3.459 1.00 97.81 89 ARG A C 1
ATOM 681 O O . ARG A 1 89 ? 3.199 6.742 3.908 1.00 97.81 89 ARG A O 1
ATOM 688 N N . ASN A 1 90 ? 1.304 7.951 3.882 1.00 96.25 90 ASN A N 1
ATOM 689 C CA . ASN A 1 90 ? 1.822 8.998 4.766 1.00 96.25 90 ASN A CA 1
ATOM 690 C C . ASN A 1 90 ? 1.335 8.903 6.205 1.00 96.25 90 ASN A C 1
ATOM 692 O O . ASN A 1 90 ? 2.087 9.264 7.110 1.00 96.25 90 ASN A O 1
ATOM 696 N N . PHE A 1 91 ? 0.085 8.498 6.436 1.00 96.50 91 PHE A N 1
ATOM 697 C CA . PHE A 1 91 ? -0.472 8.643 7.776 1.00 96.50 91 PHE A CA 1
ATOM 698 C C . PHE A 1 91 ? -1.527 7.642 8.224 1.00 96.50 91 PHE A C 1
ATOM 700 O O . PHE A 1 91 ? -1.765 7.581 9.430 1.00 96.50 91 PHE A O 1
ATOM 707 N N . VAL A 1 92 ? -2.184 6.900 7.330 1.00 98.12 92 VAL A N 1
ATOM 708 C CA . VAL A 1 92 ? -3.129 5.863 7.770 1.00 98.12 92 VAL A CA 1
ATOM 709 C C . VAL A 1 92 ? -2.309 4.704 8.346 1.00 98.12 92 VAL A C 1
ATOM 711 O O . VAL A 1 92 ? -1.478 4.152 7.628 1.00 98.12 92 VAL A O 1
ATOM 714 N N . PRO A 1 93 ? -2.467 4.345 9.631 1.00 96.88 93 PRO A N 1
ATOM 715 C CA . PRO A 1 93 ? -1.545 3.409 10.274 1.00 96.88 93 PRO A CA 1
ATOM 716 C C . PRO A 1 93 ? -1.813 1.954 9.882 1.00 96.88 93 PRO A C 1
ATOM 718 O O . PRO A 1 93 ? -0.877 1.199 9.629 1.00 96.88 93 PRO A O 1
ATOM 721 N N . ALA A 1 94 ? -3.085 1.572 9.797 1.00 97.56 94 ALA A N 1
ATOM 722 C CA . ALA A 1 94 ? -3.534 0.212 9.543 1.00 97.56 94 ALA A CA 1
ATOM 723 C C . ALA A 1 94 ? -4.699 0.264 8.553 1.00 97.56 94 ALA A C 1
ATOM 725 O O . ALA A 1 94 ? -5.789 0.726 8.883 1.00 97.56 94 ALA A O 1
ATOM 726 N N . ALA A 1 95 ? -4.449 -0.131 7.310 1.00 98.25 95 ALA A N 1
ATOM 727 C CA . ALA A 1 95 ? -5.493 -0.261 6.306 1.00 98.25 95 ALA A CA 1
ATOM 728 C C . ALA A 1 95 ? -5.115 -1.298 5.256 1.00 98.25 95 ALA A C 1
ATOM 730 O O . ALA A 1 95 ? -3.929 -1.532 5.001 1.00 98.25 95 ALA A O 1
ATOM 731 N N . THR A 1 96 ? -6.139 -1.874 4.639 1.00 98.38 96 THR A N 1
ATOM 732 C CA . THR A 1 96 ? -6.026 -2.853 3.565 1.00 98.38 96 THR A CA 1
ATOM 733 C C . THR A 1 96 ? -6.842 -2.430 2.345 1.00 98.38 96 THR A C 1
ATOM 735 O O . THR A 1 96 ? -7.789 -1.644 2.443 1.00 98.38 96 THR A O 1
ATOM 738 N N . SER A 1 97 ? -6.466 -2.922 1.166 1.00 98.31 97 SER A N 1
ATOM 739 C CA . SER A 1 97 ? -7.294 -2.823 -0.038 1.00 98.31 97 SER A CA 1
ATOM 740 C C . SER A 1 97 ? -6.925 -3.901 -1.049 1.00 98.31 97 SER A C 1
ATOM 742 O O . SER A 1 97 ? -5.751 -4.228 -1.196 1.00 98.31 97 SER A O 1
ATOM 744 N N . ALA A 1 98 ? -7.897 -4.444 -1.778 1.00 97.69 98 ALA A N 1
ATOM 745 C CA . ALA A 1 98 ? -7.598 -5.349 -2.885 1.00 97.69 98 ALA A CA 1
ATOM 746 C C . ALA A 1 98 ? -6.879 -4.595 -4.017 1.00 97.69 98 ALA A C 1
ATOM 748 O O . ALA A 1 98 ? -7.261 -3.479 -4.373 1.00 97.69 98 ALA A O 1
ATOM 749 N N . LEU A 1 99 ? -5.852 -5.217 -4.598 1.00 97.56 99 LEU A N 1
ATOM 750 C CA . LEU A 1 99 ? -5.151 -4.702 -5.770 1.00 97.56 99 LEU A CA 1
ATOM 751 C C . LEU A 1 99 ? -5.518 -5.499 -7.013 1.00 97.56 99 LEU A C 1
ATOM 753 O O . LEU A 1 99 ? -5.546 -6.729 -7.016 1.00 97.56 99 LEU A O 1
ATOM 757 N N . HIS A 1 100 ? -5.731 -4.766 -8.099 1.00 96.94 100 HIS A N 1
ATOM 758 C CA . HIS A 1 100 ? -6.046 -5.324 -9.403 1.00 96.94 100 HIS A CA 1
ATOM 759 C C . HIS A 1 100 ? -4.903 -5.008 -10.360 1.00 96.94 100 HIS A C 1
ATOM 761 O O . HIS A 1 100 ? -4.798 -3.885 -10.854 1.00 96.94 100 HIS A O 1
ATOM 767 N N . LEU A 1 101 ? -4.032 -5.989 -10.591 1.00 97.75 101 LEU A N 1
ATOM 768 C CA . LEU A 1 101 ? -2.915 -5.867 -11.526 1.00 97.75 101 LEU A CA 1
ATOM 769 C C . LEU A 1 101 ? -3.394 -6.149 -12.948 1.00 97.75 101 LEU A C 1
ATOM 771 O O . LEU A 1 101 ? -4.341 -6.909 -13.162 1.00 97.75 101 LEU A O 1
ATOM 775 N N . LYS A 1 102 ? -2.723 -5.547 -13.929 1.00 97.56 102 LYS A N 1
ATOM 776 C CA . LYS A 1 102 ? -2.956 -5.852 -15.342 1.00 97.56 102 LYS A CA 1
ATOM 777 C C . LYS A 1 102 ? -2.579 -7.307 -15.629 1.00 97.56 102 LYS A C 1
ATOM 779 O O . LYS A 1 102 ? -1.654 -7.859 -15.033 1.00 97.56 102 LYS A O 1
ATOM 784 N N . SER A 1 103 ? -3.293 -7.940 -16.557 1.00 93.44 103 SER A N 1
ATOM 785 C CA . SER A 1 103 ? -3.123 -9.366 -16.869 1.00 93.44 103 SER A CA 1
ATOM 786 C C . SER A 1 103 ? -1.744 -9.715 -17.441 1.00 93.44 103 SER A C 1
ATOM 788 O O . SER A 1 103 ? -1.287 -10.843 -17.294 1.00 93.44 103 SER A O 1
ATOM 790 N N . ASP A 1 104 ? -1.077 -8.759 -18.086 1.00 93.81 104 ASP A N 1
ATOM 791 C CA . ASP A 1 104 ? 0.258 -8.910 -18.677 1.00 93.81 104 ASP A CA 1
ATOM 792 C C . ASP A 1 104 ? 1.400 -8.892 -17.646 1.00 93.81 104 ASP A C 1
ATOM 794 O O . ASP A 1 104 ? 2.531 -9.226 -17.988 1.00 93.81 104 ASP A O 1
ATOM 798 N N . THR A 1 105 ? 1.109 -8.583 -16.378 1.00 93.88 105 THR A N 1
ATOM 799 C CA . THR A 1 105 ? 2.086 -8.655 -15.276 1.00 93.88 105 THR A CA 1
ATOM 800 C C . THR A 1 105 ? 2.472 -10.086 -14.901 1.00 93.88 105 THR A C 1
ATOM 802 O O . THR A 1 105 ? 3.484 -10.284 -14.240 1.00 93.88 105 THR A O 1
ATOM 805 N N . GLY A 1 106 ? 1.680 -11.088 -15.302 1.00 92.38 106 GLY A N 1
ATOM 806 C CA . GLY A 1 106 ? 1.903 -12.489 -14.931 1.00 92.38 106 GLY A CA 1
ATOM 807 C C . GLY A 1 106 ? 1.268 -12.907 -13.601 1.00 92.38 106 GLY A C 1
ATOM 808 O O . GLY A 1 106 ? 1.564 -13.992 -13.108 1.00 92.38 106 GLY A O 1
ATOM 809 N N . ILE A 1 107 ? 0.372 -12.093 -13.023 1.00 94.44 107 ILE A N 1
ATOM 810 C CA . ILE A 1 107 ? -0.285 -12.416 -11.745 1.00 94.44 107 ILE A CA 1
ATOM 811 C C . ILE A 1 107 ? -1.151 -13.689 -11.778 1.00 94.44 107 ILE A C 1
ATOM 813 O O . ILE A 1 107 ? -1.277 -14.372 -10.760 1.00 94.44 107 ILE A O 1
ATOM 817 N N . GLY A 1 108 ? -1.710 -14.049 -12.939 1.00 92.12 108 GLY A N 1
ATOM 818 C CA . GLY A 1 108 ? -2.586 -15.216 -13.075 1.00 92.12 108 GLY A CA 1
ATOM 819 C C . GLY A 1 108 ? -3.770 -15.153 -12.103 1.00 92.12 108 GLY A C 1
ATOM 820 O O . GLY A 1 108 ? -4.425 -14.120 -11.997 1.00 92.12 108 GLY A O 1
ATOM 821 N N . ASP A 1 109 ? -4.006 -16.242 -11.368 1.00 92.25 109 ASP A N 1
ATOM 822 C CA . ASP A 1 109 ? -5.094 -16.351 -10.382 1.00 92.25 109 ASP A CA 1
ATOM 823 C C . ASP A 1 109 ? -4.698 -15.880 -8.967 1.00 92.25 109 ASP A C 1
ATOM 825 O O . ASP A 1 109 ? -5.487 -15.985 -8.021 1.00 92.25 109 ASP A O 1
ATOM 829 N N . ARG A 1 110 ? -3.463 -15.389 -8.778 1.00 95.38 110 ARG A N 1
ATOM 830 C CA . ARG A 1 110 ? -2.987 -14.943 -7.461 1.00 95.38 110 ARG A CA 1
ATOM 831 C C . ARG A 1 110 ? -3.703 -13.664 -7.039 1.00 95.38 110 ARG A C 1
ATOM 833 O O . ARG A 1 110 ? -4.000 -12.785 -7.844 1.00 95.38 110 ARG A O 1
ATOM 840 N N . LYS A 1 111 ? -3.926 -13.533 -5.733 1.00 97.06 111 LYS A N 1
ATOM 841 C CA . LYS A 1 111 ? -4.453 -12.305 -5.128 1.00 97.06 111 LYS A CA 1
ATOM 842 C C . LYS A 1 111 ? -3.314 -11.366 -4.751 1.00 97.06 111 LYS A C 1
ATOM 844 O O . LYS A 1 111 ? -2.249 -11.821 -4.334 1.00 97.06 111 LYS A O 1
ATOM 849 N N . ALA A 1 112 ? -3.572 -10.068 -4.847 1.00 98.12 112 ALA A N 1
ATOM 850 C CA . ALA A 1 112 ? -2.709 -9.032 -4.307 1.00 98.12 112 ALA A CA 1
ATOM 851 C C . ALA A 1 112 ? -3.527 -8.097 -3.411 1.00 98.12 112 ALA A C 1
ATOM 853 O O . ALA A 1 112 ? -4.616 -7.661 -3.787 1.00 98.12 112 ALA A O 1
ATOM 854 N N . THR A 1 113 ? -2.982 -7.778 -2.244 1.00 98.44 113 THR A N 1
ATOM 855 C CA . THR A 1 113 ? -3.608 -6.923 -1.238 1.00 98.44 113 THR A CA 1
ATOM 856 C C . THR A 1 113 ? -2.626 -5.821 -0.854 1.00 98.44 113 THR A C 1
ATOM 858 O O . THR A 1 113 ? -1.499 -6.078 -0.434 1.00 98.44 113 THR A O 1
ATOM 861 N N . LEU A 1 114 ? -3.048 -4.572 -1.011 1.00 98.56 114 LEU A N 1
ATOM 862 C CA . LEU A 1 114 ? -2.374 -3.403 -0.472 1.00 98.56 114 LEU A CA 1
ATOM 863 C C . LEU A 1 114 ? -2.531 -3.400 1.041 1.00 98.56 114 LEU A C 1
ATOM 865 O O . LEU A 1 114 ? -3.637 -3.585 1.546 1.00 98.56 114 LEU A O 1
ATOM 869 N N . VAL A 1 115 ? -1.451 -3.114 1.749 1.00 98.50 115 VAL A N 1
ATOM 870 C CA . VAL A 1 115 ? -1.454 -2.846 3.182 1.00 98.50 115 VAL A CA 1
ATOM 871 C C . VAL A 1 115 ? -0.687 -1.558 3.464 1.00 98.50 115 VAL A C 1
ATOM 873 O O . VAL A 1 115 ? 0.204 -1.161 2.710 1.00 98.50 115 VAL A O 1
ATOM 876 N N . THR A 1 116 ? -1.008 -0.874 4.557 1.00 97.88 116 THR A N 1
ATOM 877 C CA . THR A 1 116 ? -0.256 0.327 4.954 1.00 97.88 116 THR A CA 1
ATOM 878 C C . THR A 1 116 ? 1.191 -0.015 5.273 1.00 97.88 116 THR A C 1
ATOM 880 O O . THR A 1 116 ? 2.098 0.640 4.766 1.00 97.88 116 THR A O 1
ATOM 883 N N . VAL A 1 117 ? 1.415 -1.066 6.063 1.00 97.12 117 VAL A N 1
ATOM 884 C CA . VAL A 1 117 ? 2.733 -1.472 6.557 1.00 97.12 117 VAL A CA 1
ATOM 885 C C . VAL A 1 117 ? 2.785 -2.981 6.799 1.00 97.12 117 VAL A C 1
ATOM 887 O O . VAL A 1 117 ? 1.787 -3.595 7.178 1.00 97.12 117 VAL A O 1
ATOM 890 N N . LEU A 1 118 ? 3.964 -3.570 6.607 1.00 96.44 118 LEU A N 1
ATOM 891 C CA . LEU A 1 118 ? 4.288 -4.950 6.977 1.00 96.44 118 LEU A CA 1
ATOM 892 C C . LEU A 1 118 ? 5.279 -4.980 8.150 1.00 96.44 118 LEU A C 1
ATOM 894 O O . LEU A 1 118 ? 5.972 -3.983 8.394 1.00 96.44 118 LEU A O 1
ATOM 898 N N . PRO A 1 119 ? 5.414 -6.118 8.860 1.00 91.12 119 PRO A N 1
ATOM 899 C CA . PRO A 1 119 ? 6.483 -6.303 9.833 1.00 91.12 119 PRO A CA 1
ATOM 900 C C . PRO A 1 119 ? 7.848 -5.940 9.239 1.00 91.12 119 PRO A C 1
ATOM 902 O O . PRO A 1 119 ? 8.118 -6.193 8.065 1.00 91.12 119 PRO A O 1
ATOM 905 N N . LEU A 1 120 ? 8.702 -5.315 10.056 1.00 92.12 120 LEU A N 1
ATOM 906 C CA . LEU A 1 120 ? 10.026 -4.820 9.646 1.00 92.12 120 LEU A CA 1
ATOM 907 C C . LEU A 1 120 ? 9.996 -3.771 8.514 1.00 92.12 120 LEU A C 1
ATOM 909 O O . LEU A 1 120 ? 11.042 -3.464 7.943 1.00 92.12 120 LEU A O 1
ATOM 913 N N . ALA A 1 121 ? 8.818 -3.211 8.205 1.00 94.38 121 ALA A N 1
ATOM 914 C CA . ALA A 1 121 ? 8.595 -2.270 7.109 1.00 94.38 121 ALA A CA 1
ATOM 915 C C . ALA A 1 121 ? 9.135 -2.790 5.763 1.00 94.38 121 ALA A C 1
ATOM 917 O O . ALA A 1 121 ? 9.725 -2.047 4.968 1.00 94.38 121 ALA A O 1
ATOM 918 N N . TRP A 1 122 ? 8.959 -4.095 5.530 1.00 96.56 122 TRP A N 1
ATOM 919 C CA . TRP A 1 122 ? 9.232 -4.721 4.243 1.00 96.56 122 TRP A CA 1
ATOM 920 C C . TRP A 1 122 ? 8.253 -4.231 3.173 1.00 96.56 122 TRP A C 1
ATOM 922 O O . TRP A 1 122 ? 7.088 -3.992 3.484 1.00 96.56 122 TRP A O 1
ATOM 932 N N . PRO A 1 123 ? 8.704 -4.078 1.917 1.00 97.25 123 PRO A N 1
ATOM 933 C CA . PRO A 1 123 ? 7.859 -3.596 0.837 1.00 97.25 123 PRO A CA 1
ATOM 934 C C . PRO A 1 123 ? 6.824 -4.623 0.379 1.00 97.25 123 PRO A C 1
ATOM 936 O O . PRO A 1 123 ? 5.740 -4.222 -0.025 1.00 97.25 123 PRO A O 1
ATOM 939 N N . ALA A 1 124 ? 7.105 -5.926 0.458 1.00 97.88 124 ALA A N 1
ATOM 940 C CA . ALA A 1 124 ? 6.102 -6.945 0.170 1.00 97.88 124 ALA A CA 1
ATOM 941 C C . ALA A 1 124 ? 6.367 -8.267 0.908 1.00 97.88 124 ALA A C 1
ATOM 943 O O . ALA A 1 124 ? 7.451 -8.509 1.445 1.00 97.88 124 ALA A O 1
ATOM 944 N N . MET A 1 125 ? 5.361 -9.136 0.926 1.00 97.19 125 MET A N 1
ATOM 945 C CA . MET A 1 125 ? 5.442 -10.508 1.427 1.00 97.19 125 MET A CA 1
ATOM 946 C C . MET A 1 125 ? 4.524 -11.406 0.602 1.00 97.19 125 MET A C 1
ATOM 948 O O . MET A 1 125 ? 3.428 -10.986 0.236 1.00 97.19 125 MET A O 1
ATOM 952 N N . VAL A 1 126 ? 4.948 -12.642 0.338 1.00 97.56 126 VAL A N 1
ATOM 953 C CA . VAL A 1 126 ? 4.103 -13.664 -0.284 1.00 97.56 126 VAL A CA 1
ATOM 954 C C . VAL A 1 126 ? 3.668 -14.650 0.795 1.00 97.56 126 VAL A C 1
ATOM 956 O O . VAL A 1 126 ? 4.501 -15.251 1.467 1.00 97.56 126 VAL A O 1
ATOM 959 N N . ARG A 1 127 ? 2.359 -14.807 0.992 1.00 95.75 127 ARG A N 1
ATOM 960 C CA . ARG A 1 127 ? 1.795 -15.799 1.919 1.00 95.75 127 ARG A CA 1
ATOM 961 C C . ARG A 1 127 ? 1.986 -17.214 1.373 1.00 95.75 127 ARG A C 1
ATOM 963 O O . ARG A 1 127 ? 2.188 -17.394 0.175 1.00 95.75 127 ARG A O 1
ATOM 970 N N . ASP A 1 128 ? 1.835 -18.223 2.227 1.00 94.44 128 ASP A N 1
ATOM 971 C CA . ASP A 1 128 ? 1.880 -19.638 1.812 1.00 94.44 128 ASP A CA 1
ATOM 972 C C . ASP A 1 128 ? 0.810 -19.980 0.761 1.00 94.44 128 ASP A C 1
ATOM 974 O O . ASP A 1 128 ? 1.007 -20.843 -0.089 1.00 94.44 128 ASP A O 1
ATOM 978 N N . SER A 1 129 ? -0.314 -19.254 0.768 1.00 94.50 129 SER A N 1
ATOM 979 C CA . SER A 1 129 ? -1.375 -19.356 -0.241 1.00 94.50 129 SER A CA 1
ATOM 980 C C . SER A 1 129 ? -0.993 -18.789 -1.616 1.00 94.50 129 SER A C 1
ATOM 982 O O . SER A 1 129 ? -1.761 -18.928 -2.567 1.00 94.50 129 SER A O 1
ATOM 984 N N . GLY A 1 130 ? 0.148 -18.105 -1.730 1.00 95.62 130 GLY A N 1
ATOM 985 C CA . GLY A 1 130 ? 0.573 -17.372 -2.923 1.00 95.62 130 GLY A CA 1
ATOM 986 C C . GLY A 1 130 ? 0.022 -15.944 -3.029 1.00 95.62 130 GLY A C 1
ATOM 987 O O . GLY A 1 130 ? 0.392 -15.227 -3.963 1.00 95.62 130 GLY A O 1
ATOM 988 N N . GLU A 1 131 ? -0.831 -15.507 -2.093 1.00 97.44 131 GLU A N 1
ATOM 989 C CA . GLU A 1 131 ? -1.288 -14.114 -2.012 1.00 97.44 131 GLU A CA 1
ATOM 990 C C . GLU A 1 131 ? -0.120 -13.166 -1.719 1.00 97.44 131 GLU A C 1
ATOM 992 O O . GLU A 1 131 ? 0.704 -13.425 -0.841 1.00 97.44 131 GLU A O 1
ATOM 997 N N . ILE A 1 132 ? -0.079 -12.044 -2.433 1.00 98.38 132 ILE A N 1
ATOM 998 C CA . ILE A 1 132 ? 0.916 -10.989 -2.250 1.00 98.38 132 ILE A CA 1
ATOM 999 C C . ILE A 1 132 ? 0.337 -9.895 -1.354 1.00 98.38 132 ILE A C 1
ATOM 1001 O O . ILE A 1 132 ? -0.701 -9.320 -1.673 1.00 98.38 132 ILE A O 1
ATOM 1005 N N . LEU A 1 133 ? 1.044 -9.543 -0.282 1.00 98.50 133 LEU A N 1
ATOM 1006 C CA . LEU A 1 133 ? 0.818 -8.301 0.453 1.00 98.50 133 LEU A CA 1
ATOM 1007 C C . LEU A 1 133 ? 1.844 -7.257 0.004 1.00 98.50 133 LEU A C 1
ATOM 1009 O O . LEU A 1 133 ? 3.043 -7.507 0.109 1.00 98.50 133 LEU A O 1
ATOM 1013 N N . LEU A 1 134 ? 1.387 -6.097 -0.469 1.00 98.56 134 LEU A N 1
ATOM 1014 C CA . LEU A 1 134 ? 2.224 -4.957 -0.862 1.00 98.56 134 LEU A CA 1
ATOM 1015 C C . LEU A 1 134 ? 2.083 -3.832 0.170 1.00 98.56 134 LEU A C 1
ATOM 1017 O O . LEU A 1 134 ? 0.977 -3.348 0.388 1.00 98.56 134 LEU A O 1
ATOM 1021 N N . ALA A 1 135 ? 3.184 -3.382 0.770 1.00 98.25 135 ALA A N 1
ATOM 1022 C CA . ALA A 1 135 ? 3.202 -2.287 1.736 1.00 98.25 135 ALA A CA 1
ATOM 1023 C C . ALA A 1 135 ? 3.607 -0.949 1.107 1.00 98.25 135 ALA A C 1
ATOM 1025 O O . ALA A 1 135 ? 4.515 -0.892 0.279 1.00 98.25 135 ALA A O 1
ATOM 1026 N N . LEU A 1 136 ? 3.002 0.149 1.570 1.00 97.62 136 LEU A N 1
ATOM 1027 C CA . LEU A 1 136 ? 3.410 1.505 1.173 1.00 97.62 136 LEU A CA 1
ATOM 1028 C C . LEU A 1 136 ? 4.389 2.154 2.156 1.00 97.62 136 LEU A C 1
ATOM 1030 O O . LEU A 1 136 ? 5.255 2.927 1.746 1.00 97.62 136 LEU A O 1
ATOM 1034 N N . 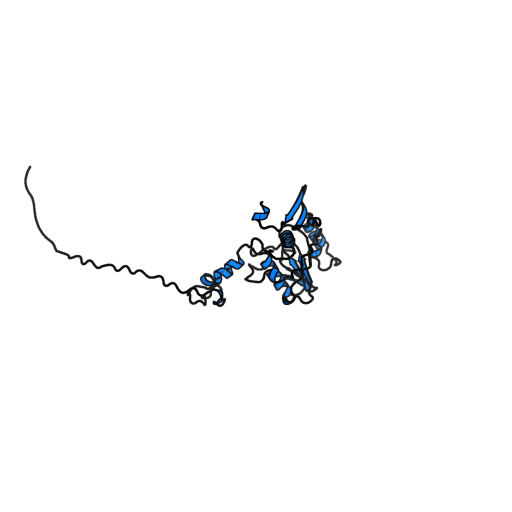GLN A 1 137 ? 4.260 1.878 3.452 1.00 97.00 137 GLN A N 1
ATOM 1035 C CA . GLN A 1 137 ? 5.134 2.421 4.490 1.00 97.00 137 GLN A CA 1
ATOM 1036 C C . GLN A 1 137 ? 6.330 1.490 4.684 1.00 97.00 137 GLN A C 1
ATOM 1038 O O . GLN A 1 137 ? 6.300 0.543 5.470 1.00 97.00 137 GLN A O 1
ATOM 1043 N N . THR A 1 138 ? 7.384 1.761 3.922 1.00 95.00 138 THR A N 1
ATOM 1044 C CA . THR A 1 138 ? 8.604 0.953 3.862 1.00 95.00 138 THR A CA 1
ATOM 1045 C C . THR A 1 138 ? 9.769 1.628 4.584 1.00 95.00 138 THR A C 1
ATOM 1047 O O . THR A 1 138 ? 9.793 2.849 4.759 1.00 95.00 138 THR A O 1
ATOM 1050 N N . ALA A 1 139 ? 10.766 0.838 4.995 1.00 88.56 139 ALA A N 1
ATOM 1051 C CA . ALA A 1 139 ? 11.954 1.349 5.690 1.00 88.56 139 ALA A CA 1
ATOM 1052 C C . ALA A 1 139 ? 12.840 2.254 4.810 1.00 88.56 139 ALA A C 1
ATOM 1054 O O . ALA A 1 139 ? 13.526 3.143 5.315 1.00 88.56 139 ALA A O 1
ATOM 1055 N N . THR A 1 140 ? 12.853 2.011 3.498 1.00 84.75 140 THR A N 1
ATOM 1056 C CA . THR A 1 140 ? 13.671 2.719 2.502 1.00 84.75 140 THR A CA 1
ATOM 1057 C C . THR A 1 140 ? 12.855 3.002 1.237 1.00 84.75 140 THR A C 1
ATOM 1059 O O . THR A 1 140 ? 11.818 2.375 1.013 1.00 84.75 140 THR A O 1
ATOM 1062 N N . GLY A 1 141 ? 13.314 3.947 0.408 1.00 84.56 141 GLY A N 1
ATOM 1063 C CA . GLY A 1 141 ? 12.692 4.268 -0.882 1.00 84.56 141 GLY A CA 1
ATOM 1064 C C . GLY A 1 141 ? 13.565 5.167 -1.762 1.00 84.56 141 GLY A C 1
ATOM 1065 O O . GLY A 1 141 ? 14.531 5.764 -1.279 1.00 84.56 141 GLY A O 1
ATOM 1066 N N . SER A 1 142 ? 13.228 5.262 -3.051 1.00 86.56 142 SER A N 1
ATOM 1067 C CA . SER A 1 142 ? 14.001 5.984 -4.074 1.00 86.56 142 SER A CA 1
ATOM 1068 C C . SER A 1 142 ? 13.661 7.467 -4.213 1.00 86.56 142 SER A C 1
ATOM 1070 O O . SER A 1 142 ? 14.277 8.176 -5.009 1.00 86.56 142 SER A O 1
ATOM 1072 N N . GLY A 1 143 ? 12.641 7.933 -3.491 1.00 88.69 143 GLY A N 1
ATOM 1073 C CA . GLY A 1 143 ? 12.004 9.228 -3.737 1.00 88.69 143 GLY A CA 1
ATOM 1074 C C . GLY A 1 143 ? 10.876 9.177 -4.777 1.00 88.69 143 GLY A C 1
ATOM 1075 O O . GLY A 1 143 ? 10.250 10.207 -5.013 1.00 88.69 143 GLY A O 1
ATOM 1076 N N . ASP A 1 144 ? 10.570 8.005 -5.346 1.00 93.12 144 ASP A N 1
ATOM 1077 C CA . ASP A 1 144 ? 9.371 7.737 -6.155 1.00 93.12 144 ASP A CA 1
ATOM 1078 C C . ASP A 1 144 ? 8.628 6.513 -5.582 1.00 93.12 144 ASP A C 1
ATOM 1080 O O . ASP A 1 144 ? 8.789 5.402 -6.089 1.00 93.12 144 ASP A O 1
ATOM 1084 N N . PRO A 1 145 ? 7.802 6.686 -4.527 1.00 94.81 145 PRO A N 1
ATOM 1085 C CA . PRO A 1 145 ? 7.066 5.587 -3.898 1.00 94.81 145 PRO A CA 1
ATOM 1086 C C . PRO A 1 145 ? 6.255 4.700 -4.851 1.00 94.81 145 PRO A C 1
ATOM 1088 O O . PRO A 1 145 ? 6.064 3.522 -4.567 1.00 94.81 145 PRO A O 1
ATOM 1091 N N . SER A 1 146 ? 5.781 5.235 -5.981 1.00 96.69 146 SER A N 1
ATOM 1092 C CA . SER A 1 146 ? 5.063 4.436 -6.980 1.00 96.69 146 SER A CA 1
ATOM 1093 C C . SER A 1 146 ? 5.995 3.476 -7.725 1.00 96.69 146 SER A C 1
ATOM 1095 O O . SER A 1 146 ? 5.643 2.328 -7.978 1.00 96.69 146 SER A O 1
ATOM 1097 N N . ARG A 1 147 ? 7.221 3.903 -8.032 1.00 94.94 147 ARG A N 1
ATOM 1098 C CA . ARG A 1 147 ? 8.252 3.026 -8.605 1.00 94.94 147 ARG A CA 1
ATOM 1099 C C . ARG A 1 147 ? 8.722 1.979 -7.605 1.00 94.94 147 ARG A C 1
ATOM 1101 O O . ARG A 1 147 ? 8.849 0.819 -7.979 1.00 94.94 147 ARG A O 1
ATOM 1108 N N . ASP A 1 148 ? 8.948 2.383 -6.357 1.00 94.81 148 ASP A N 1
ATOM 1109 C CA . ASP A 1 148 ? 9.356 1.468 -5.285 1.00 94.81 148 ASP A CA 1
ATOM 1110 C C . ASP A 1 148 ? 8.314 0.351 -5.097 1.00 94.81 148 ASP A C 1
ATOM 1112 O O . ASP A 1 148 ? 8.649 -0.830 -5.061 1.00 94.81 148 ASP A O 1
ATOM 1116 N N . ALA A 1 149 ? 7.031 0.719 -5.050 1.00 97.00 149 ALA A N 1
ATOM 1117 C CA . ALA A 1 149 ? 5.934 -0.230 -4.905 1.00 97.00 149 ALA A CA 1
ATOM 1118 C C . ALA A 1 149 ? 5.753 -1.130 -6.144 1.00 97.00 149 ALA A C 1
ATOM 1120 O O . ALA A 1 149 ? 5.469 -2.320 -6.003 1.00 97.00 149 ALA A O 1
ATOM 1121 N N . ALA A 1 150 ? 5.948 -0.593 -7.353 1.00 97.00 150 ALA A N 1
ATOM 1122 C CA . ALA A 1 150 ? 5.912 -1.379 -8.585 1.00 97.00 150 ALA A CA 1
ATOM 1123 C C . ALA A 1 150 ? 7.054 -2.403 -8.655 1.00 97.00 150 ALA A C 1
ATOM 1125 O O . ALA A 1 150 ? 6.830 -3.555 -9.013 1.00 97.00 150 ALA A O 1
ATOM 1126 N N . GLU A 1 151 ? 8.272 -2.016 -8.275 1.00 95.94 151 GLU A N 1
ATOM 1127 C CA . GLU A 1 151 ? 9.406 -2.941 -8.188 1.00 95.94 151 GLU A CA 1
ATOM 1128 C C . GLU A 1 151 ? 9.135 -4.062 -7.181 1.00 95.94 151 GLU A C 1
ATOM 1130 O O . GLU A 1 151 ? 9.343 -5.240 -7.489 1.00 95.94 151 GLU A O 1
ATOM 1135 N N . ALA A 1 152 ? 8.594 -3.706 -6.016 1.00 97.12 152 ALA A N 1
ATOM 1136 C CA . ALA A 1 152 ? 8.298 -4.658 -4.960 1.00 97.12 152 ALA A CA 1
ATOM 1137 C C . ALA A 1 152 ? 7.242 -5.686 -5.375 1.00 97.12 152 ALA A C 1
ATOM 1139 O O . ALA A 1 152 ? 7.429 -6.880 -5.131 1.00 97.12 152 ALA A O 1
ATOM 1140 N N . ILE A 1 153 ? 6.150 -5.252 -6.018 1.00 97.75 153 ILE A N 1
ATOM 1141 C CA . ILE A 1 153 ? 5.098 -6.181 -6.438 1.00 97.75 153 ILE A CA 1
ATOM 1142 C C . ILE A 1 153 ? 5.555 -7.086 -7.583 1.00 97.75 153 ILE A C 1
ATOM 1144 O O . ILE A 1 153 ? 5.228 -8.268 -7.577 1.00 97.75 153 ILE A O 1
ATOM 1148 N N . LEU A 1 154 ? 6.370 -6.580 -8.513 1.00 96.81 154 LEU A N 1
ATOM 1149 C CA . LEU A 1 154 ? 6.942 -7.405 -9.579 1.00 96.81 154 LEU A CA 1
ATOM 1150 C C . LEU A 1 154 ? 7.899 -8.460 -9.016 1.00 96.81 154 LEU A C 1
ATOM 1152 O O . LEU A 1 154 ? 7.819 -9.622 -9.391 1.00 96.81 154 LEU A O 1
ATOM 1156 N N . ARG A 1 155 ? 8.729 -8.110 -8.028 1.00 96.81 155 ARG A N 1
ATOM 1157 C CA . ARG A 1 155 ? 9.549 -9.106 -7.320 1.00 96.81 155 ARG A CA 1
ATOM 1158 C C . ARG A 1 155 ? 8.718 -10.112 -6.542 1.00 96.81 155 ARG A C 1
ATOM 1160 O O . ARG A 1 155 ? 9.097 -11.276 -6.473 1.00 96.81 155 ARG A O 1
ATOM 1167 N N . ALA A 1 156 ? 7.603 -9.688 -5.953 1.00 97.88 156 ALA A N 1
ATOM 1168 C CA . ALA A 1 156 ? 6.698 -10.591 -5.250 1.00 97.88 156 ALA A CA 1
ATOM 1169 C C . ALA A 1 156 ? 6.037 -11.612 -6.195 1.00 97.88 156 ALA A C 1
ATOM 1171 O O . ALA A 1 156 ? 5.707 -12.720 -5.765 1.00 97.88 156 ALA A O 1
ATOM 1172 N N . LEU A 1 157 ? 5.874 -11.276 -7.480 1.00 97.62 157 LEU A N 1
ATOM 1173 C CA . LEU A 1 157 ? 5.415 -12.229 -8.491 1.00 97.62 157 LEU A CA 1
ATOM 1174 C C . LEU A 1 157 ? 6.435 -13.355 -8.712 1.00 97.62 157 LEU A C 1
ATOM 1176 O O . LEU A 1 157 ? 6.025 -14.510 -8.798 1.00 97.62 157 LEU A O 1
ATOM 1180 N N . ASP A 1 158 ? 7.730 -13.040 -8.675 1.00 96.06 158 ASP A N 1
ATOM 1181 C CA . ASP A 1 158 ? 8.835 -14.003 -8.818 1.00 96.06 158 ASP A CA 1
ATOM 1182 C C . ASP A 1 158 ? 9.286 -14.644 -7.487 1.00 96.06 158 ASP A C 1
ATOM 1184 O O . ASP A 1 158 ? 10.228 -15.436 -7.457 1.00 96.06 158 ASP A O 1
ATOM 1188 N N . THR A 1 159 ? 8.659 -14.280 -6.365 1.00 97.69 159 THR A N 1
ATOM 1189 C CA . THR A 1 159 ? 9.023 -14.769 -5.027 1.00 97.69 159 THR A CA 1
ATOM 1190 C C . THR A 1 159 ? 8.179 -15.983 -4.643 1.00 97.69 159 THR A C 1
ATOM 1192 O O . THR A 1 159 ? 6.960 -15.986 -4.822 1.00 97.69 159 THR A O 1
ATOM 1195 N N . GLU A 1 160 ? 8.832 -16.997 -4.073 1.00 96.25 160 GLU A N 1
ATOM 1196 C CA . GLU A 1 160 ? 8.179 -18.224 -3.608 1.00 96.25 160 GLU A CA 1
ATOM 1197 C C . GLU A 1 160 ? 7.141 -17.955 -2.496 1.00 96.25 160 GLU A C 1
ATOM 1199 O O . GLU A 1 160 ? 7.355 -17.079 -1.649 1.00 96.25 160 GLU A O 1
ATOM 1204 N N . PRO A 1 161 ? 6.031 -18.716 -2.445 1.00 96.75 161 PRO A N 1
ATOM 1205 C CA . PRO A 1 161 ? 5.078 -18.657 -1.339 1.00 96.75 161 PRO A CA 1
ATOM 1206 C C . PRO A 1 161 ? 5.738 -18.835 0.034 1.00 96.75 161 PRO A C 1
ATOM 1208 O O . PRO A 1 161 ? 6.648 -19.645 0.205 1.00 96.75 161 PRO A O 1
ATOM 1211 N N . GLY A 1 162 ? 5.275 -18.056 1.012 1.00 94.69 162 GLY A N 1
ATOM 1212 C CA . GLY A 1 162 ? 5.810 -18.037 2.378 1.00 94.69 162 GLY A CA 1
ATOM 1213 C C . GLY A 1 162 ? 7.069 -17.178 2.553 1.00 94.69 162 GLY A C 1
ATOM 1214 O O . GLY A 1 162 ? 7.546 -17.010 3.678 1.00 94.69 162 GLY A O 1
ATOM 1215 N N . ALA A 1 163 ? 7.621 -16.612 1.473 1.00 95.75 163 ALA A N 1
ATOM 1216 C CA . ALA A 1 163 ? 8.830 -15.802 1.536 1.00 95.75 163 ALA A CA 1
ATOM 1217 C C . ALA A 1 163 ? 8.542 -14.286 1.553 1.00 95.75 163 ALA A C 1
ATOM 1219 O O . ALA A 1 163 ? 7.624 -13.785 0.890 1.00 95.75 163 ALA A O 1
ATOM 1220 N N . PRO A 1 164 ? 9.353 -13.509 2.289 1.00 95.94 164 PRO A N 1
ATOM 1221 C CA . PRO A 1 164 ? 9.272 -12.061 2.255 1.00 95.94 164 PRO A CA 1
ATOM 1222 C C . PRO A 1 164 ? 10.020 -11.450 1.074 1.00 95.94 164 PRO A C 1
ATOM 1224 O O . PRO A 1 164 ? 10.986 -12.013 0.562 1.00 95.94 164 PRO A O 1
ATOM 1227 N N . VAL A 1 165 ? 9.645 -10.221 0.727 1.00 96.69 165 VAL A N 1
ATOM 1228 C CA . VAL A 1 165 ? 10.364 -9.381 -0.232 1.00 96.69 165 VAL A CA 1
ATOM 1229 C C . VAL A 1 165 ? 11.009 -8.236 0.552 1.00 96.69 165 VAL A C 1
ATOM 1231 O O . VAL A 1 165 ? 10.352 -7.228 0.805 1.00 96.69 165 VAL A O 1
ATOM 1234 N N . PRO A 1 166 ? 12.276 -8.360 0.992 1.00 94.00 166 PRO A N 1
ATOM 1235 C CA . PRO A 1 166 ? 12.928 -7.314 1.774 1.00 94.00 166 PRO A CA 1
ATOM 1236 C C . PRO A 1 166 ? 13.253 -6.080 0.910 1.00 94.00 166 PRO A C 1
ATOM 1238 O O . PRO A 1 166 ? 13.383 -6.200 -0.317 1.00 94.00 166 PRO A O 1
ATOM 1241 N N . PRO A 1 167 ? 13.445 -4.897 1.527 1.00 88.44 167 PRO A N 1
ATOM 1242 C CA . PRO A 1 167 ? 13.930 -3.727 0.814 1.00 88.44 167 PRO A CA 1
ATOM 1243 C C . PRO A 1 167 ? 15.290 -4.025 0.183 1.00 88.44 167 PRO A C 1
ATOM 1245 O O . PRO A 1 167 ? 16.175 -4.600 0.819 1.00 88.44 167 PRO A O 1
ATOM 1248 N N . VAL A 1 168 ? 15.458 -3.616 -1.068 1.00 81.06 168 VAL A N 1
ATOM 1249 C CA . VAL A 1 168 ? 16.766 -3.595 -1.730 1.00 81.06 168 VAL A CA 1
ATOM 1250 C C . VAL A 1 168 ? 17.305 -2.166 -1.712 1.00 81.06 168 VAL A C 1
ATOM 1252 O O . VAL A 1 168 ? 16.674 -1.256 -1.169 1.00 81.06 168 VAL A O 1
ATOM 1255 N N . GLY A 1 169 ? 18.508 -1.957 -2.252 1.00 76.25 169 GLY A N 1
ATOM 1256 C CA . GLY A 1 169 ? 19.004 -0.603 -2.510 1.00 76.25 169 GLY A CA 1
ATOM 1257 C C . GLY A 1 169 ? 18.072 0.183 -3.443 1.00 76.25 169 GLY A C 1
ATOM 1258 O O . GLY A 1 169 ? 16.980 -0.264 -3.774 1.00 76.25 169 GLY A O 1
ATOM 1259 N N . LEU A 1 170 ? 18.504 1.359 -3.901 1.00 77.81 170 LEU A N 1
ATOM 1260 C CA . LEU A 1 170 ? 17.690 2.154 -4.826 1.00 77.81 170 LEU A CA 1
ATOM 1261 C C . LEU A 1 170 ? 17.302 1.307 -6.054 1.00 77.81 170 LEU A C 1
ATOM 1263 O O . LEU A 1 170 ? 18.213 0.784 -6.712 1.00 77.81 170 LEU A O 1
ATOM 1267 N N . PRO A 1 171 ? 16.000 1.154 -6.360 1.00 72.00 171 PRO A N 1
ATOM 1268 C CA . PRO A 1 171 ? 15.578 0.425 -7.540 1.00 72.00 171 PRO A CA 1
ATOM 1269 C C . PRO A 1 171 ? 16.182 1.065 -8.788 1.00 72.00 171 PRO A C 1
ATOM 1271 O O . PRO A 1 171 ? 16.363 2.284 -8.887 1.00 72.00 171 PRO A O 1
ATOM 1274 N N . GLY A 1 172 ? 16.523 0.215 -9.754 1.00 73.00 172 GLY A N 1
ATOM 1275 C CA . GLY A 1 172 ? 16.912 0.673 -11.080 1.00 73.00 172 GLY A CA 1
ATOM 1276 C C . GLY A 1 172 ? 15.735 1.317 -11.827 1.00 73.00 172 GLY A C 1
ATOM 1277 O O . GLY A 1 172 ? 14.622 1.432 -11.307 1.00 73.00 172 GLY A O 1
ATOM 1278 N N . PRO A 1 173 ? 15.946 1.727 -13.086 1.00 76.75 173 PRO A N 1
ATOM 1279 C CA . PRO A 1 173 ? 14.842 2.091 -13.966 1.00 76.75 173 PRO A CA 1
ATOM 1280 C C . PRO A 1 173 ? 13.811 0.957 -14.049 1.00 76.75 173 PRO A C 1
ATOM 1282 O O . PRO A 1 173 ? 14.180 -0.213 -14.078 1.00 76.75 173 PRO A O 1
ATOM 1285 N N . GLY A 1 174 ? 12.531 1.312 -14.127 1.00 86.12 174 GLY A N 1
ATOM 1286 C CA . GLY A 1 174 ? 11.434 0.345 -14.130 1.00 86.12 174 GLY A CA 1
ATOM 1287 C C . GLY A 1 174 ? 10.061 0.998 -14.308 1.00 86.12 174 GLY A C 1
ATOM 1288 O O . GLY A 1 174 ? 9.985 2.224 -14.462 1.00 86.12 174 GLY A O 1
ATOM 1289 N N . PRO A 1 175 ? 8.986 0.202 -14.303 1.00 94.69 175 PRO A N 1
ATOM 1290 C CA . PRO A 1 175 ? 7.626 0.723 -14.312 1.00 94.69 175 PRO A CA 1
ATOM 1291 C C . PRO A 1 175 ? 7.285 1.450 -13.004 1.00 94.69 175 PRO A C 1
ATOM 1293 O O . PRO A 1 175 ? 8.012 1.373 -12.010 1.00 94.69 175 PRO A O 1
ATOM 1296 N N . ARG A 1 176 ? 6.164 2.166 -13.017 1.00 96.12 176 ARG A N 1
ATOM 1297 C CA . ARG A 1 176 ? 5.481 2.689 -11.826 1.00 96.12 176 ARG A CA 1
ATOM 1298 C C . ARG A 1 176 ? 4.177 1.919 -11.611 1.00 96.12 176 ARG A C 1
ATOM 1300 O O . ARG A 1 176 ? 3.773 1.141 -12.472 1.00 96.12 176 ARG A O 1
ATOM 1307 N N . LEU A 1 177 ? 3.484 2.133 -10.492 1.00 97.75 177 LEU A N 1
ATOM 1308 C CA . LEU A 1 177 ? 2.207 1.452 -10.236 1.00 97.75 177 LEU A CA 1
ATOM 1309 C C . LEU A 1 177 ? 1.177 1.709 -11.345 1.00 97.75 177 LEU A C 1
ATOM 1311 O O . LEU A 1 177 ? 0.416 0.807 -11.669 1.00 97.75 177 LEU A O 1
ATOM 1315 N N . GLN A 1 178 ? 1.202 2.889 -11.973 1.00 97.38 178 GLN A N 1
ATOM 1316 C CA . GLN A 1 178 ? 0.355 3.251 -13.118 1.00 97.38 178 GLN A CA 1
ATOM 1317 C C . GLN A 1 178 ? 0.530 2.282 -14.305 1.00 97.38 178 GLN A C 1
ATOM 1319 O O . GLN A 1 178 ? -0.402 1.991 -15.057 1.00 97.38 178 GLN A O 1
ATOM 1324 N N . ASP A 1 179 ? 1.733 1.733 -14.469 1.00 97.38 179 ASP A N 1
ATOM 1325 C CA . ASP A 1 179 ? 2.027 0.788 -15.540 1.00 97.38 179 ASP A CA 1
ATOM 1326 C C . ASP A 1 179 ? 1.568 -0.635 -15.185 1.00 97.38 179 ASP A C 1
ATOM 1328 O O . ASP A 1 179 ? 1.251 -1.401 -16.090 1.00 97.38 179 ASP A O 1
ATOM 1332 N N . VAL A 1 180 ? 1.475 -0.968 -13.891 1.00 97.88 180 VAL A N 1
ATOM 1333 C CA . VAL A 1 180 ? 1.252 -2.331 -13.366 1.00 97.88 180 VAL A CA 1
ATOM 1334 C C . VAL A 1 180 ? -0.205 -2.586 -12.959 1.00 97.88 180 VAL A C 1
ATOM 1336 O O . VAL A 1 180 ? -0.693 -3.711 -13.076 1.00 97.88 180 VAL A O 1
ATOM 1339 N N . LEU A 1 181 ? -0.915 -1.567 -12.476 1.00 98.00 181 LEU A N 1
ATOM 1340 C CA . LEU A 1 181 ? -2.279 -1.679 -11.957 1.00 98.00 181 LEU A CA 1
ATOM 1341 C C . LEU A 1 181 ? -3.328 -1.359 -13.021 1.00 98.00 181 LEU A C 1
ATOM 1343 O O . LEU A 1 181 ? -3.112 -0.544 -13.910 1.00 98.00 181 LEU A O 1
ATOM 1347 N N . THR A 1 182 ? -4.492 -1.989 -12.918 1.00 97.19 182 THR A N 1
ATOM 1348 C CA . THR A 1 182 ? -5.684 -1.552 -13.656 1.00 97.19 182 THR A CA 1
ATOM 1349 C C . THR A 1 182 ? -6.187 -0.205 -13.125 1.00 97.19 182 THR A C 1
ATOM 1351 O O . THR A 1 182 ? -5.893 0.172 -11.994 1.00 97.19 182 THR A O 1
ATOM 1354 N N . GLU A 1 183 ? -7.036 0.475 -13.895 1.00 95.00 183 GLU A N 1
ATOM 1355 C CA . GLU A 1 183 ? -7.659 1.760 -13.524 1.00 95.00 183 GLU A CA 1
ATOM 1356 C C . GLU A 1 183 ? -8.755 1.637 -12.439 1.00 95.00 183 GLU A C 1
ATOM 1358 O O . GLU A 1 183 ? -9.567 2.543 -12.248 1.00 95.00 183 GLU A O 1
ATOM 1363 N N . THR A 1 184 ? -8.830 0.501 -11.741 1.00 95.06 184 THR A N 1
ATOM 1364 C CA . THR A 1 184 ? -9.820 0.271 -10.682 1.00 95.06 184 THR A CA 1
ATOM 1365 C C . THR A 1 184 ? -9.395 1.026 -9.417 1.00 95.06 184 THR A C 1
ATOM 1367 O O . THR A 1 184 ? -8.300 0.762 -8.914 1.00 95.06 184 THR A O 1
ATOM 1370 N N . PRO A 1 185 ? -10.223 1.934 -8.861 1.00 93.31 185 PRO A N 1
ATOM 1371 C CA . PRO A 1 185 ? -9.903 2.612 -7.608 1.00 93.31 185 PRO A CA 1
ATOM 1372 C C . PRO A 1 185 ? -9.737 1.623 -6.451 1.00 93.31 185 PRO A C 1
ATOM 1374 O O . PRO A 1 185 ? -10.480 0.645 -6.351 1.00 93.31 185 PRO A O 1
ATOM 1377 N N . ILE A 1 186 ? -8.814 1.918 -5.535 1.00 95.69 186 ILE A N 1
ATOM 1378 C CA . ILE A 1 186 ? -8.670 1.138 -4.304 1.00 95.69 186 ILE A CA 1
ATOM 1379 C C . ILE A 1 186 ? -9.871 1.359 -3.376 1.00 95.69 186 ILE A C 1
ATOM 1381 O O . ILE A 1 186 ? -10.280 2.487 -3.102 1.00 95.69 186 ILE A O 1
ATOM 1385 N N . ALA A 1 187 ? -10.431 0.265 -2.864 1.00 95.94 187 ALA A N 1
ATOM 1386 C CA . ALA A 1 187 ? -11.454 0.285 -1.826 1.00 95.94 187 ALA A CA 1
ATOM 1387 C C . ALA A 1 187 ? -10.778 0.112 -0.460 1.00 95.94 187 ALA A C 1
ATOM 1389 O O . ALA A 1 187 ? -10.425 -1.004 -0.077 1.00 95.94 187 ALA A O 1
ATOM 1390 N N . VAL A 1 188 ? -10.516 1.219 0.237 1.00 97.81 188 VAL A N 1
ATOM 1391 C CA . VAL A 1 188 ? -9.775 1.215 1.508 1.00 97.81 188 VAL A CA 1
ATOM 1392 C C . VAL A 1 188 ? -10.650 0.712 2.659 1.00 97.81 188 VAL A C 1
ATOM 1394 O O . VAL A 1 188 ? -11.682 1.313 2.960 1.00 97.81 188 VAL A O 1
ATOM 1397 N N . SER A 1 189 ? -10.176 -0.322 3.353 1.00 97.94 189 SER A N 1
ATOM 1398 C CA . SER A 1 189 ? -10.653 -0.751 4.672 1.00 97.94 189 SER A CA 1
ATOM 1399 C C . SER A 1 189 ? -9.656 -0.291 5.732 1.00 97.94 189 SER A C 1
ATOM 1401 O O . SER A 1 189 ? -8.488 -0.665 5.673 1.00 97.94 189 SER A O 1
ATOM 1403 N N . VAL A 1 190 ? -10.080 0.560 6.671 1.00 98.19 190 VAL A N 1
ATOM 1404 C CA . VAL A 1 190 ? -9.228 0.974 7.797 1.00 98.19 190 VAL A CA 1
ATOM 1405 C C . VAL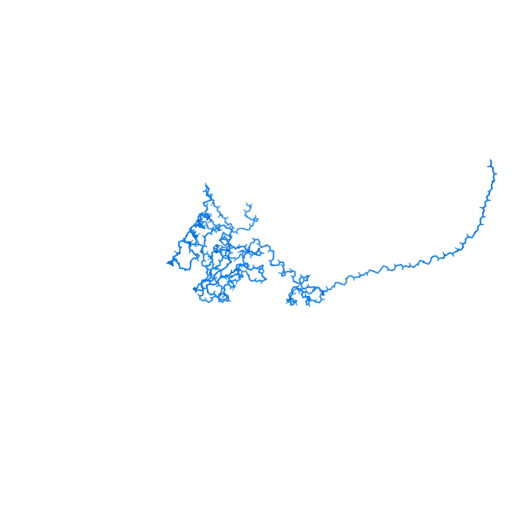 A 1 190 ? -9.403 -0.029 8.927 1.00 98.19 190 VAL A C 1
ATOM 1407 O O . VAL A 1 190 ? -10.520 -0.250 9.388 1.00 98.19 190 VAL A O 1
ATOM 1410 N N . GLU A 1 191 ? -8.295 -0.605 9.374 1.00 97.06 191 GLU A N 1
ATOM 1411 C CA . GLU A 1 191 ? -8.276 -1.666 10.373 1.00 97.06 191 GLU A CA 1
ATOM 1412 C C . GLU A 1 191 ? -7.989 -1.088 11.764 1.00 97.06 191 GLU A C 1
ATOM 1414 O O . GLU A 1 191 ? -7.188 -0.165 11.928 1.00 97.06 191 GLU A O 1
ATOM 1419 N N . SER A 1 192 ? -8.619 -1.646 12.798 1.00 92.75 192 SER A N 1
ATOM 1420 C CA . SER A 1 192 ? -8.376 -1.234 14.189 1.00 92.75 192 SER A CA 1
ATOM 1421 C C . SER A 1 192 ? -7.077 -1.799 14.774 1.00 92.75 192 SER A C 1
ATOM 1423 O O . SER A 1 192 ? -6.645 -1.371 15.843 1.00 92.75 192 SER A O 1
ATOM 1425 N N . ASN A 1 193 ? -6.487 -2.795 14.114 1.00 93.38 193 ASN A N 1
ATOM 1426 C CA . ASN A 1 193 ? -5.297 -3.513 14.555 1.00 93.38 193 ASN A CA 1
ATOM 1427 C C . ASN A 1 193 ? -4.511 -4.059 13.343 1.00 93.38 193 ASN A C 1
ATOM 1429 O O . ASN A 1 193 ? -4.816 -3.744 12.193 1.00 93.38 193 ASN A O 1
ATOM 1433 N N . PHE A 1 194 ? -3.491 -4.877 13.610 1.00 94.31 194 PHE A N 1
ATOM 1434 C CA . PHE A 1 194 ? -2.618 -5.473 12.591 1.00 94.31 194 PHE A CA 1
ATOM 1435 C C . PHE A 1 194 ? -2.897 -6.963 12.337 1.00 94.31 194 PHE A C 1
ATOM 1437 O O . PHE A 1 194 ? -2.015 -7.686 11.875 1.00 94.31 194 PHE A O 1
ATOM 1444 N N . ASP A 1 195 ? -4.114 -7.445 12.612 1.00 91.38 195 ASP A N 1
ATOM 1445 C CA . ASP A 1 195 ? -4.475 -8.855 12.398 1.00 91.38 195 ASP A CA 1
ATOM 1446 C C . ASP A 1 195 ? -4.344 -9.280 10.929 1.00 91.38 195 ASP A C 1
ATOM 1448 O O . ASP A 1 195 ? -4.066 -10.443 10.646 1.00 91.38 195 ASP A O 1
ATOM 1452 N N . PHE A 1 196 ? -4.442 -8.333 9.990 1.00 90.75 196 PHE A N 1
ATOM 1453 C CA . PHE A 1 196 ? -4.219 -8.567 8.561 1.00 90.75 196 PHE A CA 1
ATOM 1454 C C . PHE A 1 196 ? -2.794 -9.041 8.220 1.00 90.75 196 PHE A C 1
ATOM 1456 O O . PHE A 1 196 ? -2.552 -9.507 7.107 1.00 90.75 196 PHE A O 1
ATOM 1463 N N . TRP A 1 197 ? -1.827 -8.947 9.139 1.00 91.56 197 TRP A N 1
ATOM 1464 C CA . TRP A 1 197 ? -0.515 -9.578 8.956 1.00 91.56 197 TRP A CA 1
ATOM 1465 C C . TRP A 1 197 ? -0.587 -11.104 8.980 1.00 91.56 197 TRP A C 1
ATOM 1467 O O . TRP A 1 197 ? 0.266 -11.763 8.385 1.00 91.56 197 TRP A O 1
ATOM 1477 N N . MET A 1 198 ? -1.610 -11.665 9.619 1.00 87.44 198 MET A N 1
ATOM 1478 C CA . MET A 1 198 ? -1.810 -13.103 9.702 1.00 87.44 198 MET A CA 1
ATOM 1479 C C . MET A 1 198 ? -2.480 -13.614 8.424 1.00 87.44 198 MET A C 1
ATOM 1481 O O . MET A 1 198 ? -3.416 -13.004 7.910 1.00 87.44 198 MET A O 1
ATOM 1485 N N . ALA A 1 199 ? -1.981 -14.731 7.890 1.00 77.75 199 ALA A N 1
ATOM 1486 C CA . ALA A 1 199 ? -2.568 -15.371 6.712 1.00 77.75 199 ALA A CA 1
ATOM 1487 C C . ALA A 1 199 ? -3.926 -16.020 7.021 1.00 77.75 199 ALA A C 1
ATOM 1489 O O . ALA A 1 199 ? -4.816 -16.008 6.175 1.00 77.75 199 ALA A O 1
ATOM 1490 N N . ASP A 1 200 ? -4.072 -16.545 8.236 1.00 77.50 200 ASP A N 1
ATOM 1491 C CA . ASP A 1 200 ? -5.297 -17.147 8.745 1.00 77.50 200 ASP A CA 1
ATOM 1492 C C . ASP A 1 200 ? -5.696 -16.432 10.050 1.00 77.50 200 ASP A C 1
ATOM 1494 O O . ASP A 1 200 ? -4.911 -16.435 11.008 1.00 77.50 200 ASP A O 1
ATOM 1498 N N . PRO A 1 201 ? -6.870 -15.774 10.100 1.00 71.38 201 PRO A N 1
ATOM 1499 C CA . PRO A 1 201 ? -7.343 -15.118 11.312 1.00 71.38 201 PRO A CA 1
ATOM 1500 C C . PRO A 1 201 ? -7.596 -16.108 12.458 1.00 71.38 201 PRO A C 1
ATOM 1502 O O . PRO A 1 201 ? -7.419 -15.706 13.612 1.00 71.38 201 PRO A O 1
ATOM 1505 N N . ASP A 1 202 ? -7.932 -17.365 12.138 1.00 72.62 202 ASP A N 1
ATOM 1506 C CA . ASP A 1 202 ? -8.319 -18.428 13.073 1.00 72.62 202 ASP A CA 1
ATOM 1507 C C . ASP A 1 202 ? -7.147 -19.347 13.468 1.00 72.62 202 ASP A C 1
ATOM 1509 O O . ASP A 1 202 ? -7.303 -20.228 14.319 1.00 72.62 202 ASP A O 1
ATOM 1513 N N . ALA A 1 203 ? -5.957 -19.143 12.890 1.00 76.56 203 ALA A N 1
ATOM 1514 C CA . ALA A 1 203 ? -4.770 -19.904 13.260 1.00 76.56 203 ALA A CA 1
ATOM 1515 C C . ALA A 1 203 ? -4.388 -19.672 14.728 1.00 76.56 203 ALA A C 1
ATOM 1517 O O . ALA A 1 203 ? -4.443 -18.551 15.242 1.00 76.56 203 ALA A O 1
ATOM 1518 N N . GLU A 1 204 ? -3.947 -20.740 15.398 1.00 77.31 204 GLU A N 1
ATOM 1519 C CA . GLU A 1 204 ? -3.517 -20.677 16.793 1.00 77.31 204 GLU A CA 1
ATOM 1520 C C . GLU A 1 204 ? -2.329 -19.715 16.943 1.00 77.31 204 GLU A C 1
ATOM 1522 O O . GLU A 1 204 ? -1.274 -19.878 16.323 1.00 77.31 204 GLU A O 1
ATOM 1527 N N . ARG A 1 205 ? -2.510 -18.679 17.768 1.00 83.19 205 ARG A N 1
ATOM 1528 C CA . ARG A 1 205 ? -1.499 -17.647 18.011 1.00 83.19 205 ARG A CA 1
ATOM 1529 C C . ARG A 1 205 ? -0.812 -17.928 19.331 1.00 83.19 205 ARG A C 1
ATOM 1531 O O . ARG A 1 20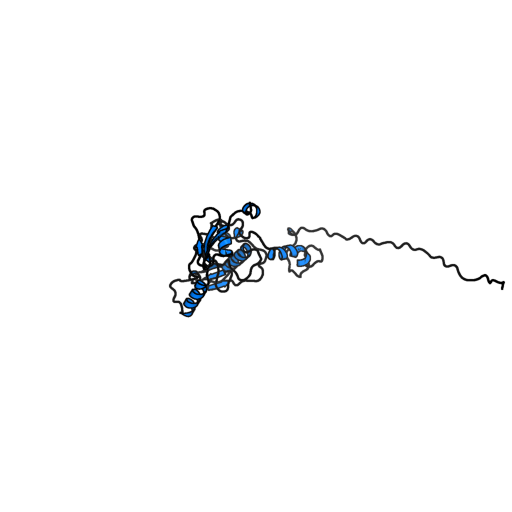5 ? -1.476 -18.076 20.358 1.00 83.19 205 ARG A O 1
ATOM 1538 N N . THR A 1 206 ? 0.517 -17.931 19.332 1.00 87.88 206 THR A N 1
ATOM 1539 C CA . THR A 1 206 ? 1.236 -17.991 20.605 1.00 87.88 206 THR A CA 1
ATOM 1540 C C . THR A 1 206 ? 0.967 -16.710 21.410 1.00 87.88 206 THR A C 1
ATOM 1542 O O . THR A 1 206 ? 0.754 -15.643 20.814 1.00 87.88 206 THR A O 1
ATOM 1545 N N . PRO A 1 207 ? 0.988 -16.766 22.754 1.00 90.44 207 PRO A N 1
ATOM 1546 C CA . PRO A 1 207 ? 0.804 -15.582 23.594 1.00 90.44 207 PRO A CA 1
ATOM 1547 C C . PRO A 1 207 ? 1.759 -14.432 23.242 1.00 90.44 207 PRO A C 1
ATOM 1549 O O . PRO A 1 207 ? 1.390 -13.262 23.328 1.00 90.44 207 PRO A O 1
ATOM 1552 N N . GLU A 1 208 ? 2.974 -14.749 22.791 1.00 88.31 208 GLU A N 1
ATOM 1553 C CA . GLU A 1 208 ? 3.971 -13.767 22.366 1.00 88.31 208 GLU A CA 1
ATOM 1554 C C . GLU A 1 208 ? 3.545 -13.017 21.097 1.00 88.31 208 GLU A C 1
ATOM 1556 O O . GLU A 1 208 ? 3.726 -11.799 21.024 1.00 88.31 208 GLU A O 1
ATOM 1561 N N . VAL A 1 209 ? 2.959 -13.713 20.114 1.00 88.12 209 VAL A N 1
ATOM 1562 C CA . VAL A 1 209 ? 2.446 -13.096 18.878 1.00 88.12 209 VAL A CA 1
ATOM 1563 C C . VAL A 1 209 ? 1.286 -12.160 19.200 1.00 88.12 209 VAL A C 1
ATOM 1565 O O . VAL A 1 209 ? 1.291 -11.014 18.747 1.00 88.12 209 VAL A O 1
ATOM 1568 N N . VAL A 1 210 ? 0.343 -12.603 20.037 1.00 89.31 210 VAL A N 1
ATOM 1569 C CA . VAL A 1 210 ? -0.800 -11.783 20.475 1.00 89.31 210 VAL A CA 1
ATOM 1570 C C . VAL A 1 210 ? -0.316 -10.518 21.182 1.00 89.31 210 VAL A C 1
ATOM 1572 O O . VAL A 1 210 ? -0.641 -9.410 20.756 1.00 89.31 210 VAL A O 1
ATOM 1575 N N . ALA A 1 211 ? 0.551 -10.660 22.188 1.00 90.56 211 ALA A N 1
ATOM 1576 C CA . ALA A 1 211 ? 1.099 -9.523 22.925 1.00 90.56 211 ALA A CA 1
ATOM 1577 C C . ALA A 1 211 ? 1.917 -8.577 22.028 1.00 90.56 211 ALA A C 1
ATOM 1579 O O . ALA A 1 211 ? 2.000 -7.372 22.283 1.00 90.56 211 ALA A O 1
ATOM 1580 N N . SER A 1 212 ? 2.555 -9.104 20.979 1.00 89.25 212 SER A N 1
ATOM 1581 C CA . SER A 1 212 ? 3.255 -8.285 19.993 1.00 89.25 212 SER A CA 1
ATOM 1582 C C . SER A 1 212 ? 2.294 -7.458 19.143 1.00 89.25 212 SER A C 1
ATOM 1584 O O . SER A 1 212 ? 2.483 -6.246 19.035 1.00 89.25 212 SER A O 1
ATOM 1586 N N . LEU A 1 213 ? 1.250 -8.079 18.589 1.00 90.81 213 LEU A N 1
ATOM 1587 C CA . LEU A 1 213 ? 0.230 -7.394 17.789 1.00 90.81 213 LEU A CA 1
ATOM 1588 C C . LEU A 1 213 ? -0.520 -6.334 18.603 1.00 90.81 213 LEU A C 1
ATOM 1590 O O . LEU A 1 213 ? -0.720 -5.220 18.114 1.00 90.81 213 LEU A O 1
ATOM 1594 N N . GLU A 1 214 ? -0.871 -6.630 19.856 1.00 91.94 214 GLU A N 1
ATOM 1595 C CA . GLU A 1 214 ? -1.507 -5.667 20.762 1.00 91.94 214 GLU A CA 1
ATOM 1596 C C . GLU A 1 214 ? -0.625 -4.439 20.990 1.00 91.94 214 GLU A C 1
ATOM 1598 O O . GLU A 1 214 ? -1.098 -3.309 20.880 1.00 91.94 214 GLU A O 1
ATOM 1603 N N . ARG A 1 215 ? 0.676 -4.635 21.239 1.00 91.50 215 ARG A N 1
ATOM 1604 C CA . ARG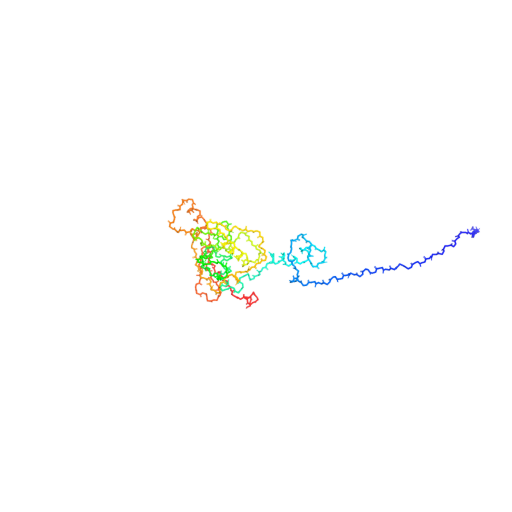 A 1 215 ? 1.621 -3.530 21.456 1.00 91.50 215 ARG A CA 1
ATOM 1605 C C . ARG A 1 215 ? 1.745 -2.628 20.231 1.00 91.50 215 ARG A C 1
ATOM 1607 O O . ARG A 1 215 ? 1.770 -1.408 20.375 1.00 91.50 215 ARG A O 1
ATOM 1614 N N . VAL A 1 216 ? 1.827 -3.213 19.035 1.00 91.69 216 VAL A N 1
ATOM 1615 C CA . VAL A 1 216 ? 1.876 -2.434 17.787 1.00 91.69 216 VAL A CA 1
ATOM 1616 C C . VAL A 1 216 ? 0.559 -1.675 17.601 1.00 91.69 216 VAL A C 1
ATOM 1618 O O . VAL A 1 216 ? 0.583 -0.472 17.344 1.00 91.69 216 VAL A O 1
ATOM 1621 N N . SER A 1 217 ? -0.580 -2.332 17.832 1.00 92.94 217 SER A N 1
ATOM 1622 C CA . SER A 1 217 ? -1.914 -1.728 17.699 1.00 92.94 217 SER A CA 1
ATOM 1623 C C . SER A 1 217 ? -2.119 -0.557 18.662 1.00 92.94 217 SER A C 1
ATOM 1625 O O . SER A 1 217 ? -2.606 0.490 18.256 1.00 92.94 217 SER A O 1
ATOM 1627 N N . GLN A 1 218 ? -1.663 -0.676 19.913 1.00 92.62 218 GLN A N 1
ATOM 1628 C CA . GLN A 1 218 ? -1.731 0.401 20.911 1.00 92.62 218 GLN A CA 1
ATOM 1629 C C . GLN A 1 218 ? -0.896 1.634 20.538 1.00 92.62 218 GLN A C 1
ATOM 1631 O O . GLN A 1 218 ? -1.186 2.732 21.010 1.00 92.62 218 GLN A O 1
ATOM 1636 N N . SER A 1 219 ? 0.142 1.471 19.713 1.00 90.25 219 SER A N 1
ATOM 1637 C CA . SER A 1 219 ? 0.941 2.598 19.220 1.00 90.25 219 SER A CA 1
ATOM 1638 C C . SER A 1 219 ? 0.315 3.310 18.016 1.00 90.25 219 SER A C 1
ATOM 1640 O O . SER A 1 219 ? 0.716 4.430 17.691 1.00 90.25 219 SER A O 1
ATOM 1642 N N . ALA A 1 220 ? -0.662 2.684 17.352 1.00 93.50 220 ALA A N 1
ATOM 1643 C CA . ALA A 1 220 ? -1.330 3.258 16.196 1.00 93.50 220 ALA A CA 1
ATOM 1644 C C . ALA A 1 220 ? -2.340 4.330 16.622 1.00 93.50 220 ALA A C 1
ATOM 1646 O O . ALA A 1 220 ? -3.084 4.174 17.587 1.00 93.50 220 ALA A O 1
ATOM 1647 N N . ILE A 1 221 ? -2.392 5.428 15.865 1.00 95.06 221 ILE A N 1
ATOM 1648 C CA . ILE A 1 221 ? -3.398 6.474 16.068 1.00 95.06 221 ILE A CA 1
ATOM 1649 C C . ILE A 1 221 ? -4.747 5.938 15.564 1.00 95.06 221 ILE A C 1
ATOM 1651 O O . ILE A 1 221 ? -4.844 5.652 14.365 1.00 95.06 221 ILE A O 1
ATOM 1655 N N . PRO A 1 222 ? -5.799 5.841 16.403 1.00 95.88 222 PRO A N 1
ATOM 1656 C CA . PRO A 1 222 ? -7.112 5.416 15.933 1.00 95.88 222 PRO A CA 1
ATOM 1657 C C . PRO A 1 222 ? -7.559 6.296 14.767 1.00 95.88 222 PRO A C 1
ATOM 1659 O O . PRO A 1 222 ? -7.533 7.525 14.859 1.00 95.88 222 PRO A O 1
ATOM 1662 N N . THR A 1 223 ? -7.896 5.659 13.649 1.00 97.62 223 THR A N 1
ATOM 1663 C CA . THR A 1 223 ? -8.154 6.328 12.374 1.00 97.62 223 THR A CA 1
ATOM 1664 C C . THR A 1 223 ? -9.412 5.749 11.743 1.00 97.62 223 THR A C 1
ATOM 1666 O O . THR A 1 223 ? -9.657 4.553 11.848 1.00 97.62 223 THR A O 1
ATOM 1669 N N . ALA A 1 224 ? -10.206 6.587 11.081 1.00 97.50 224 ALA A N 1
ATOM 1670 C CA . ALA A 1 224 ? -11.369 6.164 10.310 1.00 97.50 224 ALA A CA 1
ATOM 1671 C C . ALA A 1 224 ? -11.441 6.943 8.994 1.00 97.50 224 ALA A C 1
ATOM 1673 O O . ALA A 1 224 ? -11.240 8.159 8.977 1.00 97.50 224 ALA A O 1
ATOM 1674 N N . ARG A 1 225 ? -11.739 6.254 7.888 1.00 97.38 225 ARG A N 1
ATOM 1675 C CA . ARG A 1 225 ? -12.008 6.901 6.595 1.00 97.38 225 ARG A CA 1
ATOM 1676 C C . ARG A 1 225 ? -13.401 7.529 6.628 1.00 97.38 225 ARG A C 1
ATOM 1678 O O . ARG A 1 225 ? -14.361 6.882 7.037 1.00 97.38 225 ARG A O 1
ATOM 1685 N N . LEU A 1 226 ? -13.519 8.779 6.193 1.00 96.81 226 LEU A N 1
ATOM 1686 C CA . LEU A 1 226 ? -14.785 9.508 6.165 1.00 96.81 226 LEU A CA 1
ATOM 1687 C C . LEU A 1 226 ? -15.448 9.340 4.798 1.00 96.81 226 LEU A C 1
ATOM 1689 O O . LEU A 1 226 ? -14.971 9.876 3.802 1.00 96.81 226 LEU A O 1
ATOM 1693 N N . SER A 1 227 ? -16.563 8.611 4.749 1.00 91.81 227 SER A N 1
ATOM 1694 C CA . SER A 1 227 ? -17.322 8.377 3.511 1.00 91.81 227 SER A CA 1
ATOM 1695 C C . SER A 1 227 ? -18.132 9.585 3.038 1.00 91.81 227 SER A C 1
ATOM 1697 O O . SER A 1 227 ? -18.586 9.591 1.903 1.00 91.81 227 SER A O 1
ATOM 1699 N N . SER A 1 228 ? -18.315 10.603 3.883 1.00 91.62 228 SER A N 1
ATOM 1700 C CA . SER A 1 228 ? -19.061 11.827 3.561 1.00 91.62 228 SER A CA 1
ATOM 1701 C C . SER A 1 228 ? -18.248 12.874 2.788 1.00 91.62 228 SER A C 1
ATOM 1703 O O . SER A 1 228 ? -18.734 13.983 2.583 1.00 91.62 228 SER A O 1
ATOM 1705 N N . ILE A 1 229 ? -16.987 12.585 2.454 1.00 91.25 229 ILE A N 1
ATOM 1706 C CA . ILE A 1 229 ? -16.110 13.479 1.693 1.00 91.25 229 ILE A CA 1
ATOM 1707 C C . ILE A 1 229 ? -16.037 12.956 0.259 1.00 91.25 229 ILE A C 1
ATOM 1709 O O . ILE A 1 229 ? -15.396 11.942 -0.001 1.00 91.25 229 ILE A O 1
ATOM 1713 N N . ASP A 1 230 ? -16.682 13.677 -0.659 1.00 87.56 230 ASP A N 1
ATOM 1714 C CA . ASP A 1 230 ? -16.789 13.287 -2.072 1.00 87.56 230 ASP A CA 1
ATOM 1715 C C . ASP A 1 230 ? -15.613 13.781 -2.936 1.00 87.56 230 ASP A C 1
ATOM 1717 O O . ASP A 1 230 ? -15.422 13.322 -4.061 1.00 87.56 230 ASP A O 1
ATOM 1721 N N . VAL A 1 231 ? -14.818 14.732 -2.428 1.00 91.00 231 VAL A N 1
ATOM 1722 C CA . VAL A 1 231 ? -13.664 15.315 -3.130 1.00 91.00 231 VAL A CA 1
ATOM 1723 C C . VAL A 1 231 ? -12.384 14.995 -2.365 1.00 91.00 231 VAL A C 1
ATOM 1725 O O . VAL A 1 231 ? -12.206 15.430 -1.230 1.00 91.00 231 VAL A O 1
ATOM 1728 N N . GLY A 1 232 ? -11.463 14.269 -2.998 1.00 93.69 232 GLY A N 1
ATOM 1729 C CA . GLY A 1 232 ? -10.218 13.823 -2.368 1.00 93.69 232 GLY A CA 1
ATOM 1730 C C . GLY A 1 232 ? -10.424 12.639 -1.420 1.00 93.69 232 GLY A C 1
ATOM 1731 O O . GLY A 1 232 ? -11.291 11.804 -1.653 1.00 93.69 232 GLY A O 1
ATOM 1732 N N . ALA A 1 233 ? -9.619 12.555 -0.359 1.00 97.25 233 ALA A N 1
ATOM 1733 C CA . ALA A 1 233 ? -9.747 11.507 0.657 1.00 97.25 233 ALA A CA 1
ATOM 1734 C C . ALA A 1 233 ? -9.562 12.071 2.069 1.00 97.25 233 ALA A C 1
ATOM 1736 O O . ALA A 1 233 ? -8.514 12.639 2.391 1.00 97.25 233 ALA A O 1
ATOM 1737 N N . GLY A 1 234 ? -10.584 11.922 2.913 1.00 97.69 234 GLY A N 1
ATOM 1738 C CA . GLY A 1 234 ? -10.588 12.431 4.280 1.00 97.69 234 GLY A CA 1
ATOM 1739 C C . GLY A 1 234 ? -10.585 11.328 5.330 1.00 97.69 234 GLY A C 1
ATOM 1740 O O . GLY A 1 234 ? -11.307 10.337 5.226 1.00 97.69 234 GLY A O 1
ATOM 1741 N N . TYR A 1 235 ? -9.786 11.536 6.369 1.00 98.19 235 TYR A N 1
ATOM 1742 C CA . TYR A 1 235 ? -9.610 10.607 7.474 1.00 98.19 235 TYR A CA 1
ATOM 1743 C C . TYR A 1 235 ? -9.717 11.349 8.800 1.00 98.19 235 TYR A C 1
ATOM 1745 O O . TYR A 1 235 ? -9.062 12.371 9.012 1.00 98.19 235 TYR A O 1
ATOM 1753 N N . TRP A 1 236 ? -10.530 10.818 9.702 1.00 97.88 236 TRP A N 1
ATOM 1754 C CA . TRP A 1 236 ? -10.536 11.222 11.098 1.00 97.88 236 TRP A CA 1
ATOM 1755 C C . TRP A 1 236 ? -9.427 10.481 11.842 1.00 97.88 236 TRP A C 1
ATOM 1757 O O . TRP A 1 236 ? -9.255 9.279 11.648 1.00 97.88 236 TRP A O 1
ATOM 1767 N N . CYS A 1 237 ? -8.689 11.190 12.694 1.00 97.12 237 CYS A N 1
ATOM 1768 C CA . CYS A 1 237 ? -7.623 10.631 13.520 1.00 97.12 237 CYS A CA 1
ATOM 1769 C C . CYS A 1 237 ? -7.753 11.114 14.973 1.00 97.12 237 CYS A C 1
ATOM 1771 O O . CYS A 1 237 ? -7.717 12.322 15.225 1.00 97.12 237 CYS A O 1
ATOM 1773 N N . ALA A 1 238 ? -7.804 10.187 15.932 1.00 94.88 238 ALA A N 1
ATOM 1774 C CA . ALA A 1 238 ? -7.780 10.488 17.366 1.00 94.88 238 ALA A CA 1
ATOM 1775 C C . ALA A 1 238 ? -6.338 10.685 17.865 1.00 94.88 238 ALA A C 1
ATOM 1777 O O . ALA A 1 238 ? -5.721 9.799 18.459 1.00 94.88 238 ALA A O 1
ATOM 1778 N N . ALA A 1 239 ? -5.765 11.855 17.594 1.00 88.19 239 ALA A N 1
ATOM 1779 C CA . ALA A 1 239 ? -4.401 12.203 17.972 1.00 88.19 239 ALA A CA 1
ATOM 1780 C C . ALA A 1 239 ? -4.317 12.642 19.449 1.00 88.19 239 ALA A C 1
ATOM 1782 O O . ALA A 1 239 ? -4.166 13.823 19.771 1.00 88.19 239 ALA A O 1
ATOM 1783 N N . GLY A 1 240 ? -4.400 11.676 20.366 1.00 85.44 240 GLY A N 1
ATOM 1784 C CA . GLY A 1 240 ? -4.307 11.920 21.805 1.00 85.44 240 GLY A CA 1
ATOM 1785 C C . GLY A 1 240 ? -5.555 12.615 22.348 1.00 85.44 240 GLY A C 1
ATOM 1786 O O . GLY A 1 240 ? -6.623 12.018 22.388 1.00 85.44 240 GLY A O 1
ATOM 1787 N N . ASN A 1 241 ? -5.428 13.872 22.785 1.00 88.88 241 ASN A N 1
ATOM 1788 C CA . ASN A 1 241 ? -6.547 14.655 23.327 1.00 88.88 241 ASN A CA 1
ATOM 1789 C C . ASN A 1 241 ? -7.270 15.517 22.277 1.00 88.88 241 ASN A C 1
ATOM 1791 O O . ASN A 1 241 ? -8.120 16.331 22.641 1.00 88.88 241 ASN A O 1
ATOM 1795 N N . LYS A 1 242 ? -6.902 15.391 20.998 1.00 92.56 242 LYS A N 1
ATOM 1796 C CA . LYS A 1 242 ? -7.512 16.119 19.885 1.00 92.56 242 LYS A CA 1
ATOM 1797 C C . LYS A 1 242 ? -7.929 15.159 18.788 1.00 92.56 242 LYS A C 1
ATOM 1799 O O . LYS A 1 242 ? -7.271 14.154 18.532 1.00 92.56 242 LYS A O 1
ATOM 1804 N N . GLU A 1 243 ? -8.986 15.543 18.096 1.00 95.94 243 GLU A N 1
ATOM 1805 C CA . GLU A 1 243 ? -9.417 14.898 16.868 1.00 95.94 243 GLU A CA 1
ATOM 1806 C C . GLU A 1 243 ? -8.965 15.742 15.683 1.00 95.94 243 GLU A C 1
ATOM 1808 O O . GLU A 1 243 ? -9.148 16.962 15.666 1.00 95.94 243 GLU A O 1
ATOM 1813 N N . HIS A 1 244 ? -8.331 15.102 14.706 1.00 95.94 244 HIS A N 1
ATOM 1814 C CA . HIS A 1 244 ? -7.847 15.758 13.500 1.00 95.94 244 HIS A CA 1
ATOM 1815 C C . HIS A 1 244 ? -8.588 15.221 12.282 1.00 95.94 244 HIS A C 1
ATOM 1817 O O . HIS A 1 244 ? -8.727 14.010 12.118 1.00 95.94 244 HIS A O 1
ATOM 1823 N N . LEU A 1 245 ? -8.980 16.127 11.389 1.00 96.44 245 LEU A N 1
ATOM 1824 C CA . LEU A 1 245 ? -9.293 15.789 10.008 1.00 96.44 245 LEU A CA 1
ATOM 1825 C C . LEU A 1 245 ? -8.000 15.857 9.192 1.00 96.44 245 LEU A C 1
ATOM 1827 O O . LEU A 1 245 ? -7.397 16.922 9.063 1.00 96.44 245 LEU A O 1
ATOM 1831 N N . ARG A 1 246 ? -7.577 14.723 8.637 1.00 96.94 246 ARG A N 1
ATOM 1832 C CA . ARG A 1 246 ? -6.514 14.647 7.633 1.00 96.94 246 ARG A CA 1
ATOM 1833 C C . ARG A 1 246 ? -7.154 14.475 6.268 1.00 96.94 246 ARG A C 1
ATOM 1835 O O . ARG A 1 246 ? -7.699 13.416 5.971 1.00 96.94 246 ARG A O 1
ATOM 1842 N N . TRP A 1 247 ? -7.109 15.528 5.462 1.00 96.75 247 TRP A N 1
ATOM 1843 C CA . TRP A 1 247 ? -7.742 15.562 4.150 1.00 96.75 247 TRP A CA 1
ATOM 1844 C C . TRP A 1 247 ? -6.688 15.741 3.066 1.00 96.75 247 TRP A C 1
ATOM 1846 O O . TRP A 1 247 ? -5.980 16.746 3.031 1.00 96.75 247 TRP A O 1
ATOM 1856 N N . VAL A 1 248 ? -6.580 14.744 2.195 1.00 95.94 248 VAL A N 1
ATOM 1857 C CA . VAL A 1 248 ? -5.796 14.836 0.969 1.00 95.9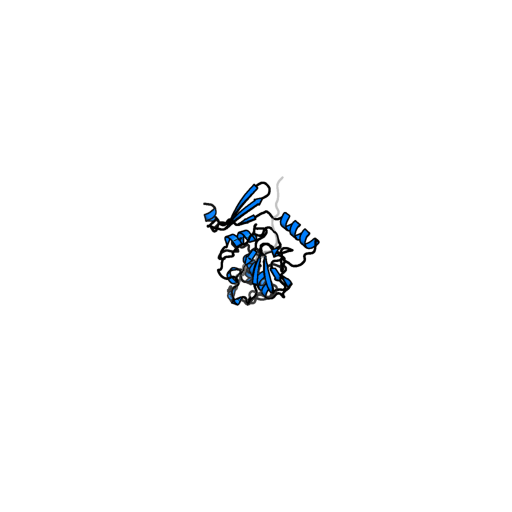4 248 VAL A CA 1
ATOM 1858 C C . VAL A 1 248 ? -6.694 15.408 -0.121 1.00 95.94 248 VAL A C 1
ATOM 1860 O O . VAL A 1 248 ? -7.694 14.788 -0.490 1.00 95.94 248 VAL A O 1
ATOM 1863 N N . LEU A 1 249 ? -6.343 16.592 -0.616 1.00 93.69 249 LEU A N 1
ATOM 1864 C CA . LEU A 1 249 ? -7.048 17.260 -1.707 1.00 93.69 249 LEU A CA 1
ATOM 1865 C C . LEU A 1 249 ? -6.504 16.781 -3.066 1.00 93.69 249 LEU A C 1
ATOM 1867 O O . LEU A 1 249 ? -5.309 16.508 -3.168 1.00 93.69 249 LEU A O 1
ATOM 1871 N N . PRO A 1 250 ? -7.345 16.695 -4.112 1.00 90.81 250 PRO A N 1
ATOM 1872 C CA . PRO A 1 250 ? -6.931 16.243 -5.443 1.00 90.81 250 PRO A CA 1
ATOM 1873 C C . PRO A 1 250 ? -6.362 17.373 -6.320 1.00 90.81 250 PRO A C 1
ATOM 1875 O O . PRO A 1 250 ? -6.133 17.172 -7.510 1.00 90.81 250 PRO A O 1
ATOM 1878 N N . PHE A 1 251 ? -6.203 18.574 -5.764 1.00 87.25 251 PHE A N 1
ATOM 1879 C CA . PHE A 1 251 ? -5.782 19.760 -6.502 1.00 87.25 251 PHE A CA 1
ATOM 1880 C C . PHE A 1 251 ? -4.262 19.856 -6.573 1.00 87.25 251 PHE A C 1
ATOM 1882 O O . PHE A 1 251 ? -3.561 19.461 -5.640 1.00 87.25 251 PHE A O 1
ATOM 1889 N N . ASP A 1 252 ? -3.762 20.438 -7.662 1.00 83.12 252 ASP A N 1
ATOM 1890 C CA . ASP A 1 252 ? -2.368 20.856 -7.730 1.00 83.12 252 ASP A CA 1
ATOM 1891 C C . ASP A 1 252 ? -2.048 21.868 -6.628 1.00 83.12 252 ASP A C 1
ATOM 1893 O O . ASP A 1 252 ? -2.906 22.645 -6.201 1.00 83.12 252 ASP A O 1
ATOM 1897 N N . GLU A 1 253 ? -0.789 21.869 -6.189 1.00 73.50 253 GLU A N 1
ATOM 1898 C CA . GLU A 1 253 ? -0.315 22.665 -5.054 1.00 73.50 253 GLU A CA 1
ATOM 1899 C C . GLU A 1 253 ? -0.681 24.151 -5.185 1.00 73.50 253 GLU A C 1
ATOM 1901 O O . GLU A 1 253 ? -1.198 24.739 -4.239 1.00 73.50 253 GLU A O 1
ATOM 1906 N N . GLU A 1 254 ? -0.504 24.743 -6.371 1.00 72.00 254 GLU A N 1
ATOM 1907 C CA . GLU A 1 254 ? -0.848 26.151 -6.614 1.00 72.00 254 GLU A CA 1
ATOM 1908 C C . GLU A 1 254 ? -2.351 26.429 -6.480 1.00 72.00 254 GLU A C 1
ATOM 1910 O O . GLU A 1 254 ? -2.732 27.481 -5.979 1.00 72.00 254 GLU A O 1
ATOM 1915 N N . THR A 1 255 ? -3.205 25.485 -6.883 1.00 71.88 255 THR A N 1
ATOM 1916 C CA . THR A 1 255 ? -4.669 25.634 -6.798 1.00 71.88 255 THR A CA 1
ATOM 1917 C C . THR A 1 255 ? -5.178 25.397 -5.377 1.00 71.88 255 THR A C 1
ATOM 1919 O O . THR A 1 255 ? -6.161 26.000 -4.964 1.00 71.88 255 THR A O 1
ATOM 1922 N N . ALA A 1 256 ? -4.515 24.538 -4.599 1.00 64.06 256 ALA A N 1
ATOM 1923 C CA . ALA A 1 256 ? -4.904 24.252 -3.219 1.00 64.06 256 ALA A CA 1
ATOM 1924 C C . ALA A 1 256 ? -4.658 25.431 -2.254 1.00 64.06 256 ALA A C 1
ATOM 1926 O O . ALA A 1 256 ? -5.238 25.464 -1.168 1.00 64.06 256 ALA A O 1
ATOM 1927 N N . LEU A 1 257 ? -3.777 26.367 -2.622 1.00 67.81 257 LEU A N 1
ATOM 1928 C CA . LEU A 1 257 ? -3.372 27.507 -1.791 1.00 67.81 257 LEU A CA 1
ATOM 1929 C C . LEU A 1 257 ? -4.183 28.790 -2.046 1.00 67.81 257 LEU A C 1
ATOM 1931 O O . LEU A 1 257 ? -3.950 29.790 -1.361 1.00 67.81 257 LEU A O 1
ATOM 1935 N N . THR A 1 258 ? -5.099 28.777 -3.015 1.00 50.00 258 THR A N 1
ATOM 1936 C CA . THR A 1 258 ? -5.916 29.929 -3.442 1.00 50.00 258 THR A CA 1
ATOM 1937 C C . THR A 1 258 ? -7.387 29.717 -3.143 1.00 50.00 258 THR A C 1
ATOM 1939 O O . THR A 1 258 ? -8.020 30.673 -2.642 1.00 50.00 258 THR A O 1
#

Secondary structure (DSSP, 8-state):
-----------------------------------GGGS----TTSBPTTSSSSBGGGTTHHHHHHHTTPPPS-TTTTSTTHHHHHHHHHT--SEEEEE-B-GGGS-TT--EEEES--GGG-SEEE-TTSPEEEESS-S---S-HHHHHHHHHHHHHSSPTT-EE---SS--S---HHHHB-SPPP-PEEPSSSGGGSS-TTSPPPHHHHHHHHHHHHHSPPEEE-TT--SSEEEEEEETTEEEEEEE--S-HHHHT-